Protein AF-K0RFZ5-F1 (afdb_monomer_lite)

Foldseek 3Di:
DPPPVVVVVVVVVVVVVVVLLVVLCVLQVCLLQVVDPPDPPPPQPQQPDHRDDDDPDDLLSVLSSLCSVCVLRVLPHDDDPDQLLVVLCVSCVVRCLQQAQDPVCNPSSVVSVVNNLSSLLSSLLSCLLVCCVVVPLVQQVDDRVSLLSSLLNSLLSVVSNPDPDVQVSSLVSLLSSQQNNFWTVLSSLVSSCVVGVGVSSVVSNVVSVVNDATWGAAPQPRDIDRPVQWDADPQSSRHTHNDVVSCVNCCVVCVVPGNGD

Sequence (261 aa):
MPSRKKAQGRRNRARKEATRTAELRSLWEPMALCRRINHVAVPCEHTLTSPPEIPQEGPVVSFMNHIAGEGIFDKASLFPNESLVVTCIRMLAPFPVVWKKDYERAQSQDDERALAIDLLLRFLRNVLVCDSAIEGENWFHQSTLNEVMICCMIYLLELFGRYSALAMVRRKACKMGNKLLGGNRRDIVKFVAKRLPCTCLKGLHRAARRKVEKEGLCLGCYKRFPRSELFVCTGCMCVHYCSRECQRSDWSRHKKHCGDP

pLDDT: mean 91.5, std 9.6, range [47.47, 98.56]

InterPro domains:
  IPR002893 Zinc finger, MYND-type [PF01753] (218-258)
  IPR002893 Zinc finger, MYND-type [PS01360] (218-258)
  IPR002893 Zinc finger, MYND-type [PS50865] (218-258)

Radius of gyration: 20.55 Å; chains: 1; bounding box: 52×37×69 Å

Structure (mmCIF, N/CA/C/O backbone):
data_AF-K0RFZ5-F1
#
_entry.id   AF-K0RFZ5-F1
#
loop_
_atom_site.group_PDB
_atom_site.id
_atom_site.type_symbol
_atom_site.label_atom_id
_atom_site.label_alt_id
_atom_site.label_comp_id
_atom_site.label_asym_id
_atom_site.label_entity_id
_atom_site.label_seq_id
_atom_site.pdbx_PDB_ins_code
_atom_site.Cartn_x
_atom_site.Cartn_y
_atom_site.Cartn_z
_atom_site.occupancy
_atom_site.B_iso_or_equiv
_atom_site.auth_seq_id
_atom_site.auth_comp_id
_atom_site.auth_asym_id
_atom_site.auth_atom_id
_atom_site.pdbx_PDB_model_num
ATOM 1 N N . MET A 1 1 ? 19.190 3.229 -46.910 1.00 68.00 1 MET A N 1
ATOM 2 C CA . MET A 1 1 ? 19.877 3.628 -45.657 1.00 68.00 1 MET A CA 1
ATOM 3 C C . MET A 1 1 ? 18.988 4.565 -44.843 1.00 68.00 1 MET A C 1
ATOM 5 O O . MET A 1 1 ? 18.365 5.436 -45.445 1.00 68.00 1 MET A O 1
ATOM 9 N N . PRO A 1 2 ? 18.865 4.412 -43.510 1.00 74.25 2 PRO A N 1
ATOM 10 C CA . PRO A 1 2 ? 18.106 5.355 -42.692 1.00 74.25 2 PRO A CA 1
ATOM 11 C C . PRO A 1 2 ? 18.701 6.764 -42.814 1.00 74.25 2 PRO A C 1
ATOM 13 O O . PRO A 1 2 ? 19.899 6.947 -42.626 1.00 74.25 2 PRO A O 1
ATOM 16 N N . SER A 1 3 ? 17.870 7.767 -43.112 1.00 91.56 3 SER A N 1
ATOM 17 C CA . SER A 1 3 ? 18.301 9.171 -43.125 1.00 91.56 3 SER A CA 1
ATOM 18 C C . SER A 1 3 ? 18.950 9.551 -41.787 1.00 91.56 3 SER A C 1
ATOM 20 O O . SER A 1 3 ? 18.402 9.238 -40.725 1.00 91.56 3 SER A O 1
ATOM 22 N N . ARG A 1 4 ? 20.071 10.287 -41.826 1.00 93.31 4 ARG A N 1
ATOM 23 C CA . ARG A 1 4 ? 20.785 10.833 -40.651 1.00 93.31 4 ARG A CA 1
ATOM 24 C C . ARG A 1 4 ? 19.840 11.514 -39.648 1.00 93.31 4 ARG A C 1
ATOM 26 O O . ARG A 1 4 ? 20.020 11.380 -38.439 1.00 93.31 4 ARG A O 1
ATOM 33 N N . LYS A 1 5 ? 18.770 12.158 -40.138 1.00 94.06 5 LYS A N 1
ATOM 34 C CA . LYS A 1 5 ? 17.719 12.778 -39.309 1.00 94.06 5 LYS A CA 1
ATOM 35 C C . LYS A 1 5 ? 16.944 11.754 -38.464 1.00 94.06 5 LYS A C 1
ATOM 37 O O . LYS A 1 5 ? 16.714 11.991 -37.280 1.00 94.06 5 LYS A O 1
ATOM 42 N N . LYS A 1 6 ? 16.588 10.590 -39.029 1.00 95.25 6 LYS A N 1
ATOM 43 C CA . LYS A 1 6 ? 15.881 9.514 -38.303 1.00 95.25 6 LYS A CA 1
ATOM 44 C C . LYS A 1 6 ? 16.755 8.922 -37.191 1.00 95.25 6 LYS A C 1
ATOM 46 O O . LYS A 1 6 ? 16.252 8.670 -36.098 1.00 95.25 6 LYS A O 1
ATOM 51 N N . ALA A 1 7 ? 18.054 8.744 -37.442 1.00 95.50 7 ALA A N 1
ATOM 52 C CA . ALA A 1 7 ? 18.998 8.249 -36.437 1.00 95.50 7 ALA A CA 1
ATOM 53 C C . ALA A 1 7 ? 19.165 9.235 -35.266 1.00 95.50 7 ALA A C 1
ATOM 55 O O . ALA A 1 7 ? 19.075 8.830 -34.106 1.00 95.50 7 ALA A O 1
ATOM 56 N N . GLN A 1 8 ? 19.312 10.534 -35.557 1.00 96.38 8 GLN A N 1
ATOM 57 C CA . GLN A 1 8 ? 19.394 11.568 -34.521 1.00 96.38 8 GLN A CA 1
ATOM 58 C C . GLN A 1 8 ? 18.112 11.640 -33.677 1.00 96.38 8 GLN A C 1
ATOM 60 O O . GLN A 1 8 ? 18.181 11.735 -32.454 1.00 96.38 8 GLN A O 1
ATOM 65 N N . GLY A 1 9 ? 16.938 11.523 -34.309 1.00 96.94 9 GLY A N 1
ATOM 66 C CA . GLY A 1 9 ? 15.655 11.495 -33.602 1.00 96.94 9 GLY A CA 1
ATOM 67 C C . GLY A 1 9 ? 15.538 10.335 -32.606 1.00 96.94 9 GLY A C 1
ATOM 68 O O . GLY A 1 9 ? 15.075 10.539 -31.483 1.00 96.94 9 GLY A O 1
ATOM 69 N N . ARG A 1 10 ? 16.013 9.134 -32.974 1.00 95.38 10 ARG A N 1
ATOM 70 C CA . ARG A 1 10 ? 16.051 7.972 -32.066 1.00 95.38 10 ARG A CA 1
ATOM 71 C C . ARG A 1 10 ? 16.991 8.203 -30.881 1.00 95.38 10 ARG A C 1
ATOM 73 O O . ARG A 1 10 ? 16.587 7.945 -29.753 1.00 95.38 10 ARG A O 1
ATOM 80 N N . ARG A 1 11 ? 18.190 8.753 -31.118 1.00 96.75 11 ARG A N 1
ATOM 81 C CA . ARG A 1 11 ? 19.148 9.103 -30.049 1.00 96.75 11 ARG A CA 1
ATOM 82 C C . ARG A 1 11 ? 18.564 10.116 -29.066 1.00 96.75 11 ARG A C 1
ATOM 84 O O . ARG A 1 11 ? 18.646 9.915 -27.861 1.00 96.75 11 ARG A O 1
ATOM 91 N N . ASN A 1 12 ? 17.920 11.167 -29.573 1.00 97.62 12 ASN A N 1
ATOM 92 C CA . ASN A 1 12 ? 17.293 12.180 -28.725 1.00 97.62 12 ASN A CA 1
ATOM 93 C C . ASN A 1 12 ? 16.139 11.596 -27.893 1.00 97.62 12 ASN A C 1
ATOM 95 O O . ASN A 1 12 ? 16.006 11.937 -26.721 1.00 97.62 12 ASN A O 1
ATOM 99 N N . ARG A 1 13 ? 15.319 10.706 -28.475 1.00 96.62 13 ARG A N 1
ATOM 100 C CA . ARG A 1 13 ? 14.238 10.023 -27.747 1.00 96.62 13 ARG A CA 1
ATOM 101 C C . ARG A 1 13 ? 14.788 9.113 -26.646 1.00 96.62 13 ARG A C 1
ATOM 103 O O . ARG A 1 13 ? 14.311 9.201 -25.524 1.00 96.62 13 ARG A O 1
ATOM 110 N N . ALA A 1 14 ? 15.810 8.313 -26.951 1.00 95.56 14 ALA A N 1
ATOM 111 C CA . ALA A 1 14 ? 16.463 7.446 -25.972 1.00 95.56 14 ALA A CA 1
ATOM 112 C C . ALA A 1 14 ? 17.085 8.250 -24.819 1.00 95.56 14 ALA A C 1
ATOM 114 O O . ALA A 1 14 ? 16.890 7.906 -23.661 1.00 95.56 14 ALA A O 1
ATOM 115 N N . ARG A 1 15 ? 17.755 9.374 -25.119 1.00 97.19 15 ARG A N 1
ATOM 116 C CA . ARG A 1 15 ? 18.312 10.264 -24.088 1.00 97.19 15 ARG A CA 1
ATOM 117 C C . ARG A 1 15 ? 17.228 10.833 -23.169 1.00 97.19 15 ARG A C 1
ATOM 119 O O . ARG A 1 15 ? 17.415 10.829 -21.962 1.00 97.19 15 ARG A O 1
ATOM 126 N N . LYS A 1 16 ? 16.103 11.298 -23.727 1.00 96.88 16 LYS A N 1
ATOM 127 C CA . LYS A 1 16 ? 14.972 11.804 -22.928 1.00 96.88 16 LYS A CA 1
ATOM 128 C C . LYS A 1 16 ? 14.375 10.720 -22.031 1.00 96.88 16 LYS A C 1
ATOM 130 O O . LYS A 1 16 ? 14.090 10.991 -20.872 1.00 96.88 16 LYS A O 1
ATOM 135 N N . GLU A 1 17 ? 14.222 9.505 -22.553 1.00 95.50 17 GLU A N 1
ATOM 136 C CA . GLU A 1 17 ? 13.707 8.372 -21.781 1.00 95.50 17 GLU A CA 1
ATOM 137 C C . GLU A 1 17 ? 14.653 7.972 -20.642 1.00 95.50 17 GLU A C 1
ATOM 139 O O . GLU A 1 17 ? 14.202 7.734 -19.524 1.00 95.50 17 GLU A O 1
ATOM 144 N N . ALA A 1 18 ? 15.964 7.973 -20.895 1.00 94.44 18 ALA A N 1
ATOM 145 C CA . ALA A 1 18 ? 16.974 7.706 -19.876 1.00 94.44 18 ALA A CA 1
ATOM 146 C C . ALA A 1 18 ? 16.961 8.770 -18.765 1.00 94.44 18 ALA A C 1
ATOM 148 O O . ALA A 1 18 ? 16.980 8.419 -17.588 1.00 94.44 18 ALA A O 1
ATOM 149 N N . THR A 1 19 ? 16.859 10.058 -19.120 1.00 96.75 19 THR A N 1
ATOM 150 C CA . THR A 1 19 ? 16.717 11.146 -18.137 1.00 96.75 19 THR A CA 1
ATOM 151 C C . THR A 1 19 ? 15.456 10.970 -17.293 1.00 96.75 19 THR A C 1
ATOM 153 O O . THR A 1 19 ? 15.554 10.961 -16.071 1.00 96.75 19 THR A O 1
ATOM 156 N N . ARG A 1 20 ? 14.300 10.722 -17.923 1.00 96.00 20 ARG A N 1
ATOM 157 C CA . ARG A 1 20 ? 13.038 10.465 -17.210 1.00 96.00 20 ARG A CA 1
ATOM 158 C C . ARG A 1 20 ? 13.148 9.267 -16.264 1.00 96.00 20 ARG A C 1
ATOM 160 O O . ARG A 1 20 ? 12.688 9.320 -15.131 1.00 96.00 20 ARG A O 1
ATOM 167 N N . THR A 1 21 ? 13.771 8.184 -16.720 1.00 95.38 21 THR A N 1
ATOM 168 C CA . THR A 1 21 ? 13.975 6.969 -15.918 1.00 95.38 21 THR A CA 1
ATOM 169 C C . THR A 1 21 ? 14.854 7.248 -14.698 1.00 95.38 21 THR A C 1
ATOM 171 O O . THR A 1 21 ? 14.531 6.794 -13.602 1.00 95.38 21 THR A O 1
ATOM 174 N N . ALA A 1 22 ? 15.930 8.023 -14.863 1.00 96.12 22 ALA A N 1
ATOM 175 C CA . ALA A 1 22 ? 16.807 8.422 -13.766 1.00 96.12 22 ALA A CA 1
ATOM 176 C C . ALA A 1 22 ? 16.090 9.328 -12.748 1.00 96.12 22 ALA A C 1
ATOM 178 O O . ALA A 1 22 ? 16.221 9.116 -11.543 1.00 96.12 22 ALA A O 1
ATOM 179 N N . GLU A 1 23 ? 15.291 10.289 -13.223 1.00 96.44 23 GLU A N 1
ATOM 180 C CA . GLU A 1 23 ? 14.463 11.157 -12.375 1.00 96.44 23 GLU A CA 1
ATOM 181 C C . GLU A 1 23 ? 13.473 10.334 -11.540 1.00 96.44 23 GLU A C 1
ATOM 183 O O . GLU A 1 23 ? 13.465 10.453 -10.316 1.00 96.44 23 GLU A O 1
ATOM 188 N N . LEU A 1 24 ? 12.713 9.426 -12.163 1.00 96.62 24 LEU A N 1
ATOM 189 C CA . LEU A 1 24 ? 11.765 8.555 -11.457 1.00 96.62 24 LEU A CA 1
ATOM 190 C C . LEU A 1 24 ? 12.460 7.654 -10.431 1.00 96.62 24 LEU A C 1
ATOM 192 O O . LEU A 1 24 ? 11.974 7.500 -9.310 1.00 96.62 24 LEU A O 1
ATOM 196 N N . ARG A 1 25 ? 13.621 7.097 -10.788 1.00 96.69 25 ARG A N 1
ATOM 197 C CA . ARG A 1 25 ? 14.412 6.249 -9.891 1.00 96.69 25 ARG A CA 1
ATOM 198 C C . ARG A 1 25 ? 14.898 7.008 -8.658 1.00 96.69 25 ARG A C 1
ATOM 200 O O . ARG A 1 25 ? 14.861 6.471 -7.549 1.00 96.69 25 ARG A O 1
ATOM 207 N N . SER A 1 26 ? 15.267 8.280 -8.825 1.00 95.69 26 SER A N 1
ATOM 208 C CA . SER A 1 26 ? 15.717 9.142 -7.725 1.00 95.69 26 SER A CA 1
ATOM 209 C C . SER A 1 26 ? 14.659 9.371 -6.633 1.00 95.69 26 SER A C 1
ATOM 211 O O . SER A 1 26 ? 15.021 9.639 -5.486 1.00 95.69 26 SER A O 1
ATOM 213 N N . LEU A 1 27 ? 13.367 9.203 -6.950 1.00 95.50 27 LEU A N 1
ATOM 214 C CA . LEU A 1 27 ? 12.265 9.398 -6.000 1.00 95.50 27 LEU A CA 1
ATOM 215 C C . LEU A 1 27 ? 12.155 8.275 -4.961 1.00 95.50 27 LEU A C 1
ATOM 217 O O . LEU A 1 27 ? 11.660 8.505 -3.857 1.00 95.50 27 LEU A O 1
ATOM 221 N N . TRP A 1 28 ? 12.614 7.062 -5.283 1.00 96.25 28 TRP A N 1
ATOM 222 C CA . TRP A 1 28 ? 12.403 5.891 -4.427 1.00 96.25 28 TRP A CA 1
ATOM 223 C C . TRP A 1 28 ? 13.683 5.159 -4.042 1.00 96.25 28 TRP A C 1
ATOM 225 O O . TRP A 1 28 ? 13.780 4.691 -2.908 1.00 96.25 28 TRP A O 1
ATOM 235 N N . GLU A 1 29 ? 14.681 5.075 -4.922 1.00 95.69 29 GLU A N 1
ATOM 236 C CA . GLU A 1 29 ? 15.876 4.259 -4.678 1.00 95.69 29 GLU A CA 1
ATOM 237 C C . GLU A 1 29 ? 16.683 4.719 -3.451 1.00 95.69 29 GLU A C 1
ATOM 239 O O . GLU A 1 29 ? 16.985 3.873 -2.601 1.00 95.69 29 GLU A O 1
ATOM 244 N N . PRO A 1 30 ? 16.979 6.023 -3.253 1.00 94.12 30 PRO A N 1
ATOM 245 C CA . PRO A 1 30 ? 17.701 6.467 -2.061 1.00 94.12 30 PRO A CA 1
ATOM 246 C C . PRO A 1 30 ? 16.959 6.114 -0.769 1.00 94.12 30 PRO A C 1
ATOM 248 O O . PRO A 1 30 ? 17.583 5.767 0.236 1.00 94.12 30 PRO A O 1
ATOM 251 N N . MET A 1 31 ? 15.624 6.175 -0.808 1.00 91.88 31 MET A N 1
ATOM 252 C CA . MET A 1 31 ? 14.773 5.838 0.325 1.00 91.88 31 MET A CA 1
ATOM 253 C C . MET A 1 31 ? 14.671 4.326 0.528 1.00 91.88 31 MET A C 1
ATOM 255 O O . MET A 1 31 ? 14.658 3.890 1.668 1.00 91.88 31 MET A O 1
ATOM 259 N N . ALA A 1 32 ? 14.670 3.500 -0.518 1.00 92.50 32 ALA A N 1
ATOM 260 C CA . ALA A 1 32 ? 14.703 2.042 -0.384 1.00 92.50 32 ALA A CA 1
ATOM 261 C C . ALA A 1 32 ? 16.062 1.538 0.143 1.00 92.50 32 ALA A C 1
ATOM 263 O O . ALA A 1 32 ? 16.114 0.614 0.955 1.00 92.50 32 ALA A O 1
ATOM 264 N N . LEU A 1 33 ? 17.162 2.183 -0.257 1.00 91.75 33 LEU A N 1
ATOM 265 C CA . LEU A 1 33 ? 18.526 1.800 0.124 1.00 91.75 33 LEU A CA 1
ATOM 266 C C . LEU A 1 33 ? 19.052 2.485 1.393 1.00 91.75 33 LEU A C 1
ATOM 268 O O . LEU A 1 33 ? 20.160 2.178 1.821 1.00 91.75 33 LEU A O 1
ATOM 272 N N . CYS A 1 34 ? 18.286 3.396 2.005 1.00 85.88 34 CYS A N 1
ATOM 273 C CA . CYS A 1 34 ? 18.727 4.181 3.168 1.00 85.88 34 CYS A CA 1
ATOM 274 C C . CYS A 1 34 ? 19.990 5.032 2.880 1.00 85.88 34 CYS A C 1
ATOM 276 O O . CYS A 1 34 ? 20.810 5.260 3.760 1.00 85.88 34 CYS A O 1
ATOM 278 N N . ARG A 1 35 ? 20.162 5.519 1.641 1.00 73.69 35 ARG A N 1
ATOM 279 C CA . ARG A 1 35 ? 21.363 6.256 1.184 1.00 73.69 35 ARG A CA 1
ATOM 280 C C . ARG A 1 35 ? 21.266 7.782 1.334 1.00 73.69 35 ARG A C 1
ATOM 282 O O . ARG A 1 35 ? 21.885 8.512 0.563 1.00 73.69 35 ARG A O 1
ATOM 289 N N . ARG A 1 36 ? 20.479 8.319 2.273 1.00 64.19 36 ARG A N 1
ATOM 290 C CA . ARG A 1 36 ? 20.435 9.785 2.448 1.00 64.19 36 ARG A CA 1
ATOM 291 C C . ARG A 1 36 ? 21.686 10.273 3.175 1.00 64.19 36 ARG A C 1
ATOM 293 O O . ARG A 1 36 ? 21.840 10.050 4.364 1.00 64.19 36 ARG A O 1
ATOM 300 N N . ILE A 1 37 ? 22.527 10.987 2.431 1.00 55.91 37 ILE A N 1
ATOM 301 C CA . ILE A 1 37 ? 23.811 11.548 2.876 1.00 55.91 37 ILE A CA 1
ATOM 302 C C . ILE A 1 37 ? 23.618 12.758 3.816 1.00 55.91 37 ILE A C 1
ATOM 304 O O . ILE A 1 37 ? 24.474 13.030 4.648 1.00 55.91 37 ILE A O 1
ATOM 308 N N . ASN A 1 38 ? 22.473 13.450 3.737 1.00 62.53 38 ASN A N 1
ATOM 309 C CA . ASN A 1 38 ? 22.290 14.766 4.375 1.00 62.53 38 ASN A CA 1
ATOM 310 C C . ASN A 1 38 ? 21.321 14.787 5.566 1.00 62.53 38 ASN A C 1
ATOM 312 O O . ASN A 1 38 ? 21.103 15.839 6.158 1.00 62.53 38 ASN A O 1
ATOM 316 N N . HIS A 1 39 ? 20.718 13.655 5.925 1.00 55.19 39 HIS A N 1
ATOM 317 C CA . HIS A 1 39 ? 19.870 13.563 7.111 1.00 55.19 39 HIS A CA 1
ATOM 318 C C . HIS A 1 39 ? 20.408 12.468 8.016 1.00 55.19 39 HIS A C 1
ATOM 320 O O . HIS A 1 39 ? 20.886 11.453 7.520 1.00 55.19 39 HIS A O 1
ATOM 326 N N . VAL A 1 40 ? 20.293 12.678 9.329 1.00 52.12 40 VAL A N 1
ATOM 327 C CA . VAL A 1 40 ? 20.675 11.774 10.429 1.00 52.12 40 VAL A CA 1
ATOM 328 C C . VAL A 1 40 ? 19.796 10.509 10.433 1.00 52.12 40 VAL A C 1
ATOM 330 O O . VAL A 1 40 ? 19.231 10.101 11.441 1.00 52.12 40 VAL A O 1
ATOM 333 N N . ALA A 1 41 ? 19.613 9.875 9.279 1.00 50.62 41 ALA A N 1
ATOM 334 C CA . ALA A 1 41 ? 19.130 8.517 9.194 1.00 50.62 41 ALA A CA 1
ATOM 335 C C . ALA A 1 41 ? 20.323 7.641 9.561 1.00 50.62 41 ALA A C 1
ATOM 337 O O . ALA A 1 41 ? 21.050 7.174 8.689 1.00 50.62 41 ALA A O 1
ATOM 338 N N . VAL A 1 42 ? 20.549 7.472 10.868 1.00 55.47 42 VAL A N 1
ATOM 339 C CA . VAL A 1 42 ? 21.458 6.443 11.376 1.00 55.47 42 VAL A CA 1
ATOM 340 C C . VAL A 1 42 ? 21.035 5.146 10.687 1.00 55.47 42 VAL A C 1
ATOM 342 O O . VAL A 1 42 ? 19.880 4.732 10.870 1.00 55.47 42 VAL A O 1
ATOM 345 N N . PRO A 1 43 ? 21.895 4.541 9.843 1.00 62.22 43 PRO A N 1
ATOM 346 C CA . PRO A 1 43 ? 21.586 3.277 9.210 1.00 62.22 43 PRO A CA 1
ATOM 347 C C . PRO A 1 43 ? 21.168 2.328 10.317 1.00 62.22 43 PRO A C 1
ATOM 349 O O . PRO A 1 43 ? 21.922 2.053 11.245 1.00 62.22 43 PRO A O 1
ATOM 352 N N . CYS A 1 44 ? 19.914 1.893 10.290 1.00 68.56 44 CYS A N 1
ATOM 353 C CA . CYS A 1 44 ? 19.468 0.919 11.264 1.00 68.56 44 CYS A CA 1
ATOM 354 C C . CYS A 1 44 ? 20.240 -0.374 10.965 1.00 68.56 44 CYS A C 1
ATOM 356 O O . CYS A 1 44 ? 19.871 -1.104 10.041 1.00 68.56 44 CYS A O 1
ATOM 358 N N . GLU A 1 45 ? 21.269 -0.656 11.767 1.00 65.25 45 GLU A N 1
ATOM 359 C CA . GLU A 1 45 ? 22.093 -1.879 11.731 1.00 65.25 45 GLU A CA 1
ATOM 360 C C . GLU A 1 45 ? 21.262 -3.155 11.945 1.00 65.25 45 GLU A C 1
ATOM 362 O O . GLU A 1 45 ? 21.716 -4.275 11.758 1.00 65.25 45 GLU A O 1
ATOM 367 N N . HIS A 1 46 ? 19.992 -2.999 12.312 1.00 68.19 46 HIS A N 1
ATOM 368 C CA . HIS A 1 46 ? 19.101 -4.087 12.682 1.00 68.19 46 HIS A CA 1
ATOM 369 C C . HIS A 1 46 ? 18.376 -4.755 11.510 1.00 68.19 46 HIS A C 1
ATOM 371 O O . HIS A 1 46 ? 17.516 -5.605 11.747 1.00 68.19 46 HIS A O 1
ATOM 377 N N . THR A 1 47 ? 18.643 -4.363 10.260 1.00 61.47 47 THR A N 1
ATOM 378 C CA . THR A 1 47 ? 18.306 -5.241 9.132 1.00 61.47 47 THR A CA 1
ATOM 379 C C . THR A 1 47 ? 19.400 -6.285 9.028 1.00 61.47 47 THR A C 1
ATOM 381 O O . THR A 1 47 ? 20.480 -5.996 8.535 1.00 61.47 47 THR A O 1
ATOM 384 N N . LEU A 1 48 ? 19.091 -7.498 9.489 1.00 62.84 48 LEU A N 1
ATOM 385 C CA . LEU A 1 48 ? 19.983 -8.664 9.435 1.00 62.84 48 LEU A CA 1
ATOM 386 C C . LEU A 1 48 ? 20.351 -9.087 7.999 1.00 62.84 48 LEU A C 1
ATOM 388 O O . LEU A 1 48 ? 21.125 -10.018 7.813 1.00 62.84 48 LEU A O 1
ATOM 392 N N . THR A 1 49 ? 19.779 -8.435 6.986 1.00 76.06 49 THR A N 1
ATOM 393 C CA . THR A 1 49 ? 20.008 -8.699 5.570 1.00 76.06 49 THR A CA 1
ATOM 394 C C . THR A 1 49 ? 20.637 -7.488 4.890 1.00 76.06 49 THR A C 1
ATOM 396 O O . THR A 1 49 ? 20.189 -6.347 5.065 1.00 76.06 49 THR A O 1
ATOM 399 N N . SER A 1 50 ? 21.657 -7.749 4.069 1.00 84.31 50 SER A N 1
ATOM 400 C CA . SER A 1 50 ? 22.231 -6.763 3.154 1.00 84.31 50 SER A CA 1
ATOM 401 C C . SER A 1 50 ? 21.128 -6.103 2.311 1.00 84.31 50 SER A C 1
ATOM 403 O O . SER A 1 50 ? 20.073 -6.707 2.069 1.00 84.31 50 SER A O 1
ATOM 405 N N . PRO A 1 51 ? 21.297 -4.834 1.898 1.00 87.81 51 PRO A N 1
ATOM 406 C CA . PRO A 1 51 ? 20.438 -4.245 0.880 1.00 87.81 51 PRO A CA 1
ATOM 407 C C . PRO A 1 51 ? 20.406 -5.134 -0.369 1.00 87.81 51 PRO A C 1
ATOM 409 O O . PRO A 1 51 ? 21.459 -5.655 -0.740 1.00 87.81 51 PRO A O 1
ATOM 412 N N . PRO A 1 52 ? 19.235 -5.331 -1.001 1.00 91.44 52 PRO A N 1
ATOM 413 C CA . PRO A 1 52 ? 19.167 -6.085 -2.239 1.00 91.44 52 PRO A CA 1
ATOM 414 C C . PRO A 1 52 ? 19.972 -5.354 -3.311 1.00 91.44 52 PRO A C 1
ATOM 416 O O . PRO A 1 52 ? 19.997 -4.118 -3.357 1.00 91.44 52 PRO A O 1
ATOM 419 N N . GLU A 1 53 ? 20.608 -6.117 -4.189 1.00 94.44 53 GLU A N 1
ATOM 420 C CA . GLU A 1 53 ? 21.170 -5.557 -5.407 1.00 94.44 53 GLU A CA 1
ATOM 421 C C . GLU A 1 53 ? 20.013 -5.164 -6.329 1.00 94.44 53 GLU A C 1
ATOM 423 O O . GLU A 1 53 ? 19.194 -5.996 -6.719 1.00 94.44 53 GLU A O 1
ATOM 428 N N . ILE A 1 54 ? 19.900 -3.869 -6.622 1.00 95.44 54 ILE A N 1
ATOM 429 C CA . ILE A 1 54 ? 18.853 -3.361 -7.503 1.00 95.44 54 ILE A CA 1
ATOM 430 C C . ILE A 1 54 ? 19.433 -3.317 -8.913 1.00 95.44 54 ILE A C 1
ATOM 432 O O . ILE A 1 54 ? 20.374 -2.550 -9.141 1.00 95.44 54 ILE A O 1
ATOM 436 N N . PRO A 1 55 ? 18.876 -4.067 -9.878 1.00 95.75 55 PRO A N 1
ATOM 437 C CA . PRO A 1 55 ? 19.381 -4.027 -11.239 1.00 95.75 55 PRO A CA 1
ATOM 438 C C . PRO A 1 55 ? 19.212 -2.619 -11.828 1.00 95.75 55 PRO A C 1
ATOM 440 O O . PRO A 1 55 ? 18.389 -1.815 -11.371 1.00 95.75 55 PRO A O 1
ATOM 443 N N . GLN A 1 56 ? 20.013 -2.290 -12.842 1.00 95.06 56 GLN A N 1
ATOM 444 C CA . GLN A 1 56 ? 19.902 -0.998 -13.533 1.00 95.06 56 GLN A CA 1
ATOM 445 C C . GLN A 1 56 ? 18.555 -0.875 -14.253 1.00 95.06 56 GLN A C 1
ATOM 447 O O . GLN A 1 56 ? 17.874 0.144 -14.150 1.00 95.06 56 GLN A O 1
ATOM 452 N N . GLU A 1 57 ? 18.140 -1.961 -14.900 1.00 95.38 57 GLU A N 1
ATOM 453 C CA . GLU A 1 57 ? 16.886 -2.097 -15.629 1.00 95.38 57 GLU A CA 1
ATOM 454 C C . GLU A 1 57 ? 16.241 -3.441 -15.278 1.00 95.38 57 GLU A C 1
ATOM 456 O O . GLU A 1 57 ? 16.918 -4.370 -14.845 1.00 95.38 57 GLU A O 1
ATOM 461 N N . GLY A 1 58 ? 14.930 -3.555 -15.459 1.00 95.19 58 GLY A N 1
ATOM 462 C CA . GLY A 1 58 ? 14.208 -4.801 -15.224 1.00 95.19 58 GLY A CA 1
ATOM 463 C C . GLY A 1 58 ? 12.745 -4.564 -14.861 1.00 95.19 58 GLY A C 1
ATOM 464 O O . GLY A 1 58 ? 12.362 -3.423 -14.583 1.00 95.19 58 GLY A O 1
ATOM 465 N N . PRO A 1 59 ? 11.918 -5.622 -14.841 1.00 95.81 59 PRO A N 1
ATOM 466 C CA . PRO A 1 59 ? 10.491 -5.522 -14.546 1.00 95.81 59 PRO A CA 1
ATOM 467 C C . PRO A 1 59 ? 10.200 -4.825 -13.215 1.00 95.81 59 PRO A C 1
ATOM 469 O O . PRO A 1 59 ? 9.356 -3.929 -13.174 1.00 95.81 59 PRO A O 1
ATOM 472 N N . VAL A 1 60 ? 10.932 -5.167 -12.148 1.00 97.00 60 VAL A N 1
ATOM 473 C CA . VAL A 1 60 ? 10.785 -4.506 -10.842 1.00 97.00 60 VAL A CA 1
ATOM 474 C C . VAL A 1 60 ? 11.158 -3.026 -10.899 1.00 97.00 60 VAL A C 1
ATOM 476 O O . VAL A 1 60 ? 10.433 -2.199 -10.355 1.00 97.00 60 VAL A O 1
ATOM 479 N N . VAL A 1 61 ? 12.244 -2.657 -11.582 1.00 97.06 61 VAL A N 1
ATOM 480 C CA . VAL A 1 61 ? 12.653 -1.247 -11.721 1.00 97.06 61 VAL A CA 1
ATOM 481 C C . VAL A 1 61 ? 11.601 -0.460 -12.497 1.00 97.06 61 VAL A C 1
ATOM 483 O O . VAL A 1 61 ? 11.218 0.632 -12.081 1.00 97.06 61 VAL A O 1
ATOM 486 N N . SER A 1 62 ? 11.088 -1.019 -13.597 1.00 97.19 62 SER A N 1
ATOM 487 C CA . SER A 1 62 ? 10.010 -0.402 -14.372 1.00 97.19 62 SER A CA 1
ATOM 488 C C . SER A 1 62 ? 8.729 -0.255 -13.548 1.00 97.19 62 SER A C 1
ATOM 490 O O . SER A 1 62 ? 8.085 0.790 -13.624 1.00 97.19 62 SER A O 1
ATOM 492 N N . PHE A 1 63 ? 8.392 -1.249 -12.722 1.00 97.69 63 PHE A N 1
ATOM 493 C CA . PHE A 1 63 ? 7.263 -1.186 -11.796 1.00 97.69 63 PHE A CA 1
ATOM 494 C C . PHE A 1 63 ? 7.440 -0.078 -10.749 1.00 97.69 63 PHE A C 1
ATOM 496 O O . PHE A 1 63 ? 6.547 0.750 -10.574 1.00 97.69 63 PHE A O 1
ATOM 503 N N . MET A 1 64 ? 8.605 0.002 -10.102 1.00 98.12 64 MET A N 1
ATOM 504 C CA . MET A 1 64 ? 8.902 1.053 -9.123 1.00 98.12 64 MET A CA 1
ATOM 505 C C . MET A 1 64 ? 8.885 2.447 -9.770 1.00 98.12 64 MET A C 1
ATOM 507 O O . MET A 1 64 ? 8.286 3.370 -9.226 1.00 98.12 64 MET A O 1
ATOM 511 N N . ASN A 1 65 ? 9.454 2.605 -10.968 1.00 97.62 65 ASN A N 1
ATOM 512 C CA . ASN A 1 65 ? 9.408 3.870 -11.708 1.00 97.62 65 ASN A CA 1
ATOM 513 C C . ASN A 1 65 ? 7.987 4.247 -12.139 1.00 97.62 65 ASN A C 1
ATOM 515 O O . ASN A 1 65 ? 7.646 5.427 -12.125 1.00 97.62 65 ASN A O 1
ATOM 519 N N . HIS A 1 66 ? 7.145 3.273 -12.486 1.00 97.12 66 HIS A N 1
ATOM 520 C CA . HIS A 1 66 ? 5.735 3.532 -12.762 1.00 97.12 66 HIS A CA 1
ATOM 521 C C . HIS A 1 66 ? 5.012 4.051 -11.517 1.00 97.12 66 HIS A C 1
ATOM 523 O O . HIS A 1 66 ? 4.381 5.098 -11.589 1.00 97.12 66 HIS A O 1
ATOM 529 N N . ILE A 1 67 ? 5.181 3.398 -10.361 1.00 96.62 67 ILE A N 1
ATOM 530 C CA . ILE A 1 67 ? 4.629 3.875 -9.080 1.00 96.62 67 ILE A CA 1
ATOM 531 C C . ILE A 1 67 ? 5.120 5.294 -8.753 1.00 96.62 67 ILE A C 1
ATOM 533 O O . ILE A 1 67 ? 4.346 6.127 -8.280 1.00 96.62 67 ILE A O 1
ATOM 537 N N . ALA A 1 68 ? 6.395 5.581 -9.024 1.00 96.50 68 ALA A N 1
ATOM 538 C CA . ALA A 1 68 ? 6.971 6.909 -8.851 1.00 96.50 68 ALA A CA 1
ATOM 539 C C . ALA A 1 68 ? 6.314 7.946 -9.774 1.00 96.50 68 ALA A C 1
ATOM 541 O O . ALA A 1 68 ? 5.990 9.039 -9.323 1.00 96.50 68 ALA A O 1
ATOM 542 N N . GLY A 1 69 ? 6.066 7.588 -11.037 1.00 95.88 69 GLY A N 1
ATOM 543 C CA . GLY A 1 69 ? 5.416 8.456 -12.023 1.00 95.88 69 GLY A CA 1
ATOM 544 C C . GLY A 1 69 ? 3.954 8.767 -11.702 1.00 95.88 69 GLY A C 1
ATOM 545 O O . GLY A 1 69 ? 3.456 9.809 -12.113 1.00 95.88 69 GLY A O 1
ATOM 546 N N . GLU A 1 70 ? 3.292 7.909 -10.925 1.00 95.25 70 GLU A N 1
ATOM 547 C CA . GLU A 1 70 ? 1.954 8.163 -10.375 1.00 95.25 70 GLU A CA 1
ATOM 548 C C . GLU A 1 70 ? 1.984 9.066 -9.120 1.00 95.25 70 GLU A C 1
ATOM 550 O O . GLU A 1 70 ? 0.935 9.388 -8.570 1.00 95.25 70 GLU A O 1
ATOM 555 N N . GLY A 1 71 ? 3.168 9.487 -8.649 1.00 95.19 71 GLY A N 1
ATOM 556 C CA . GLY A 1 71 ? 3.332 10.391 -7.503 1.00 95.19 71 GLY A CA 1
ATOM 557 C C . GLY A 1 71 ? 3.141 9.717 -6.140 1.00 95.19 71 GLY A C 1
ATOM 558 O O . GLY A 1 71 ? 2.711 10.346 -5.168 1.00 95.19 71 GLY A O 1
ATOM 559 N N . ILE A 1 72 ? 3.324 8.395 -6.049 1.00 95.12 72 ILE A N 1
ATOM 560 C CA . ILE A 1 72 ? 3.069 7.650 -4.800 1.00 95.12 72 ILE A CA 1
ATOM 561 C C . ILE A 1 72 ? 4.190 7.892 -3.782 1.00 95.12 72 ILE A C 1
ATOM 563 O O . ILE A 1 72 ? 3.936 7.958 -2.579 1.00 95.12 72 ILE A O 1
ATOM 567 N N . PHE A 1 73 ? 5.435 8.042 -4.238 1.00 94.50 73 PHE A N 1
ATOM 568 C CA . PHE A 1 73 ? 6.596 8.153 -3.349 1.00 94.50 73 PHE A CA 1
ATOM 569 C C . PHE A 1 73 ? 6.873 9.575 -2.844 1.00 94.50 73 PHE A C 1
ATOM 571 O O . PHE A 1 73 ? 7.389 9.731 -1.740 1.00 94.50 73 PHE A O 1
ATOM 578 N N . ASP A 1 74 ? 6.501 10.603 -3.602 1.00 90.94 74 ASP A N 1
ATOM 579 C CA . ASP A 1 74 ? 6.689 12.026 -3.268 1.00 90.94 74 ASP A CA 1
ATOM 580 C C . ASP A 1 74 ? 5.447 12.671 -2.630 1.00 90.94 74 ASP A C 1
ATOM 582 O O . ASP A 1 74 ? 5.429 13.859 -2.319 1.00 90.94 74 ASP A O 1
ATOM 586 N N . LYS A 1 75 ? 4.414 11.862 -2.393 1.00 89.19 75 LYS A N 1
ATOM 587 C CA . LYS A 1 75 ? 3.116 12.268 -1.864 1.00 89.19 75 LYS A CA 1
ATOM 588 C C . LYS A 1 75 ? 2.301 13.199 -2.783 1.00 89.19 75 LYS A C 1
ATOM 590 O O . LYS A 1 75 ? 1.356 13.814 -2.296 1.00 89.19 75 LYS A O 1
ATOM 595 N N . ALA A 1 76 ? 2.588 13.238 -4.088 1.00 88.31 76 ALA A N 1
ATOM 596 C CA . ALA A 1 76 ? 1.852 14.045 -5.069 1.00 88.31 76 ALA A CA 1
ATOM 597 C C . ALA A 1 76 ? 0.593 13.363 -5.652 1.00 88.31 76 ALA A C 1
ATOM 599 O O . ALA A 1 76 ? -0.175 14.002 -6.372 1.00 88.31 76 ALA A O 1
ATOM 600 N N . SER A 1 77 ? 0.363 12.079 -5.352 1.00 86.06 77 SER A N 1
ATOM 601 C CA . SER A 1 77 ? -0.773 11.312 -5.888 1.00 86.06 77 SER A CA 1
ATOM 602 C C . SER A 1 77 ? -2.132 11.928 -5.553 1.00 86.06 77 SER A C 1
ATOM 604 O O . SER A 1 77 ? -2.463 12.154 -4.386 1.00 86.06 77 SER A O 1
ATOM 606 N N . LEU A 1 78 ? -2.975 12.067 -6.577 1.00 83.00 78 LEU A N 1
ATOM 607 C CA . LEU A 1 78 ? -4.406 12.311 -6.427 1.00 83.00 78 LEU A CA 1
ATOM 608 C C . LEU A 1 78 ? -5.157 11.013 -6.693 1.00 83.00 78 LEU A C 1
ATOM 610 O O . LEU A 1 78 ? -5.095 10.450 -7.786 1.00 83.00 78 LEU A O 1
ATOM 614 N N . PHE A 1 79 ? -5.884 10.534 -5.691 1.00 78.75 79 PHE A N 1
ATOM 615 C CA . PHE A 1 79 ? -6.659 9.313 -5.837 1.00 78.75 79 PHE A CA 1
ATOM 616 C C . PHE A 1 79 ? -8.065 9.668 -6.313 1.00 78.75 79 PHE A C 1
ATOM 618 O O . PHE A 1 79 ? -8.764 10.409 -5.615 1.00 78.75 79 PHE A O 1
ATOM 625 N N . PRO A 1 80 ? -8.504 9.159 -7.478 1.00 73.06 80 PRO A N 1
ATOM 626 C CA . PRO A 1 80 ? -9.898 9.288 -7.876 1.00 73.06 80 PRO A CA 1
ATOM 627 C C . PRO A 1 80 ? -10.797 8.605 -6.832 1.00 73.06 80 PRO A C 1
ATOM 629 O O . PRO A 1 80 ? -10.319 7.802 -6.029 1.00 73.06 80 PRO A O 1
ATOM 632 N N . ASN A 1 81 ? -12.106 8.881 -6.863 1.00 80.69 81 ASN A N 1
ATOM 633 C CA . ASN A 1 81 ? -13.138 8.255 -6.011 1.00 80.69 81 ASN A CA 1
ATOM 634 C C . ASN A 1 81 ? -13.343 6.745 -6.307 1.00 80.69 81 ASN A C 1
ATOM 636 O O . ASN A 1 81 ? -14.465 6.244 -6.369 1.00 80.69 81 ASN A O 1
ATOM 640 N N . GLU A 1 82 ? -12.257 6.016 -6.533 1.00 86.31 82 GLU A N 1
ATOM 641 C CA . GLU A 1 82 ? -12.180 4.604 -6.854 1.00 86.31 82 GLU A CA 1
ATOM 642 C C . GLU A 1 82 ? -11.686 3.808 -5.638 1.00 86.31 82 GLU A C 1
ATOM 644 O O . GLU A 1 82 ? -11.014 4.322 -4.742 1.00 86.31 82 GLU A O 1
ATOM 649 N N . SER A 1 83 ? -12.021 2.518 -5.594 1.00 89.50 83 SER A N 1
ATOM 650 C CA . SER A 1 83 ? -11.495 1.620 -4.570 1.00 89.50 83 SER A CA 1
ATOM 651 C C . SER A 1 83 ? -9.973 1.515 -4.671 1.00 89.50 83 SER A C 1
ATOM 653 O O . SER A 1 83 ? -9.430 1.158 -5.715 1.00 89.50 83 SER A O 1
ATOM 655 N N . LEU A 1 84 ? -9.300 1.713 -3.538 1.00 92.75 84 LEU A N 1
ATOM 656 C CA . LEU A 1 84 ? -7.852 1.577 -3.364 1.00 92.75 84 LEU A CA 1
ATOM 657 C C . LEU A 1 84 ? -7.278 0.299 -4.008 1.00 92.75 84 LEU A C 1
ATOM 659 O O . LEU A 1 84 ? -6.221 0.315 -4.634 1.00 92.75 84 LEU A O 1
ATOM 663 N N . VAL A 1 85 ? -7.992 -0.823 -3.873 1.00 93.62 85 VAL A N 1
ATOM 664 C CA . VAL A 1 85 ? -7.568 -2.119 -4.421 1.00 93.62 85 VAL A CA 1
ATOM 665 C C . VAL A 1 85 ? -7.658 -2.147 -5.938 1.00 93.62 85 VAL A C 1
ATOM 667 O O . VAL A 1 85 ? -6.788 -2.729 -6.581 1.00 93.62 85 VAL A O 1
ATOM 670 N N . VAL A 1 86 ? -8.678 -1.513 -6.515 1.00 93.50 86 VAL A N 1
ATOM 671 C CA . VAL A 1 86 ? -8.818 -1.418 -7.972 1.00 93.50 86 VAL A CA 1
ATOM 672 C C . VAL A 1 86 ? -7.690 -0.557 -8.537 1.00 93.50 86 VAL A C 1
ATOM 674 O O . VAL A 1 86 ? -7.029 -0.991 -9.479 1.00 93.50 86 VAL A O 1
ATOM 677 N N . THR A 1 87 ? -7.374 0.568 -7.888 1.00 95.19 87 THR A N 1
ATOM 678 C CA . THR A 1 87 ? -6.210 1.399 -8.229 1.00 95.19 87 THR A CA 1
ATOM 679 C C . THR A 1 87 ? -4.912 0.591 -8.177 1.00 95.19 87 THR A C 1
ATOM 681 O O . THR A 1 87 ? -4.156 0.584 -9.144 1.00 95.19 87 THR A O 1
ATOM 684 N N . CYS A 1 88 ? -4.669 -0.164 -7.099 1.00 96.50 88 CYS A N 1
ATOM 685 C CA . CYS A 1 88 ? -3.464 -0.990 -6.985 1.00 96.50 88 CYS A CA 1
ATOM 686 C C . CYS A 1 88 ? -3.388 -2.080 -8.071 1.00 96.50 88 CYS A C 1
ATOM 688 O O . CYS A 1 88 ? -2.323 -2.302 -8.639 1.00 96.50 88 CYS A O 1
ATOM 690 N N . ILE A 1 89 ? -4.502 -2.753 -8.388 1.00 95.31 89 ILE A N 1
ATOM 691 C CA . ILE A 1 89 ? -4.545 -3.760 -9.463 1.00 95.31 89 ILE A CA 1
ATOM 692 C C . ILE A 1 89 ? -4.257 -3.112 -10.818 1.00 95.31 89 ILE A C 1
ATOM 694 O O . ILE A 1 89 ? -3.498 -3.675 -11.604 1.00 95.31 89 ILE A O 1
ATOM 698 N N . ARG A 1 90 ? -4.816 -1.925 -11.086 1.00 95.94 90 ARG A N 1
ATOM 699 C CA . ARG A 1 90 ? -4.539 -1.171 -12.315 1.00 95.94 90 ARG A CA 1
ATOM 700 C C . ARG A 1 90 ? -3.054 -0.834 -12.442 1.00 95.94 90 ARG A C 1
ATOM 702 O O . ARG A 1 90 ? -2.510 -1.004 -13.523 1.00 95.94 90 ARG A O 1
ATOM 709 N N . MET A 1 91 ? -2.404 -0.418 -11.356 1.00 96.06 91 MET A N 1
ATOM 710 C CA . MET A 1 91 ? -0.966 -0.104 -11.350 1.00 96.06 91 MET A CA 1
ATOM 711 C C . MET A 1 91 ? -0.079 -1.346 -11.522 1.00 96.06 91 MET A C 1
ATOM 713 O O . MET A 1 91 ? 1.018 -1.257 -12.063 1.00 96.06 91 MET A O 1
ATOM 717 N N . LEU A 1 92 ? -0.549 -2.518 -11.085 1.00 95.81 92 LEU A N 1
ATOM 718 C CA . LEU A 1 92 ? 0.156 -3.789 -11.276 1.00 95.81 92 LEU A CA 1
ATOM 719 C C . LEU A 1 92 ? -0.031 -4.363 -12.688 1.00 95.81 92 LEU A C 1
ATOM 721 O O . LEU A 1 92 ? 0.871 -5.021 -13.202 1.00 95.81 92 LEU A O 1
ATOM 725 N N . ALA A 1 93 ? -1.176 -4.120 -13.330 1.00 95.75 93 ALA A N 1
ATOM 726 C CA . ALA A 1 93 ? -1.553 -4.744 -14.600 1.00 95.75 93 ALA A CA 1
ATOM 727 C C . ALA A 1 93 ? -0.492 -4.648 -15.724 1.00 95.75 93 ALA A C 1
ATOM 729 O O . ALA A 1 93 ? -0.289 -5.665 -16.391 1.00 95.75 93 ALA A O 1
ATOM 730 N N . PRO A 1 94 ? 0.237 -3.526 -15.919 1.00 96.88 94 PRO A N 1
ATOM 731 C CA . PRO A 1 94 ? 1.276 -3.429 -16.949 1.00 96.88 94 PRO A CA 1
ATOM 732 C C . PRO A 1 94 ? 2.514 -4.304 -16.696 1.00 96.88 94 PRO A C 1
ATOM 734 O O . PRO A 1 94 ? 3.329 -4.472 -17.600 1.00 96.88 94 PRO A O 1
ATOM 737 N N . PHE A 1 95 ? 2.663 -4.871 -15.493 1.00 95.69 95 PHE A N 1
ATOM 738 C CA . PHE A 1 95 ? 3.854 -5.607 -15.056 1.00 95.69 95 PHE A CA 1
ATOM 739 C C . PHE A 1 95 ? 3.527 -7.061 -14.688 1.00 95.69 95 PHE A C 1
ATOM 741 O O . PHE A 1 95 ? 3.758 -7.471 -13.549 1.00 95.69 95 PHE A O 1
ATOM 748 N N . PRO A 1 96 ? 3.006 -7.882 -15.622 1.00 93.62 96 PRO A N 1
ATOM 749 C CA . PRO A 1 96 ? 2.615 -9.260 -15.327 1.00 93.62 96 PRO A CA 1
ATOM 750 C C . PRO A 1 96 ? 3.771 -10.098 -14.776 1.00 93.62 96 PRO A C 1
ATOM 752 O O . PRO A 1 96 ? 3.528 -10.951 -13.942 1.00 93.62 96 PRO A O 1
ATOM 755 N N . VAL A 1 97 ? 5.025 -9.815 -15.142 1.00 92.50 97 VAL A N 1
ATOM 756 C CA . VAL A 1 97 ? 6.203 -10.524 -14.602 1.00 92.50 97 VAL A CA 1
ATOM 757 C C . VAL A 1 97 ? 6.337 -10.371 -13.079 1.00 92.50 97 VAL A C 1
ATOM 759 O O . VAL A 1 97 ? 6.867 -11.257 -12.421 1.00 92.50 97 VAL A O 1
ATOM 762 N N . VAL A 1 98 ? 5.821 -9.279 -12.507 1.00 91.25 98 VAL A N 1
ATOM 763 C CA . VAL A 1 98 ? 5.920 -8.985 -11.070 1.00 91.25 98 VAL A CA 1
ATOM 764 C C . VAL A 1 98 ? 4.806 -9.671 -10.265 1.00 91.25 98 VAL A C 1
ATOM 766 O O . VAL A 1 98 ? 4.971 -9.916 -9.072 1.00 91.25 98 VAL A O 1
ATOM 769 N N . TRP A 1 99 ? 3.660 -10.001 -10.875 1.00 88.94 99 TRP A N 1
ATOM 770 C CA . TRP A 1 99 ? 2.499 -10.521 -10.133 1.00 88.94 99 TRP A CA 1
ATOM 771 C C . TRP A 1 99 ? 1.866 -11.792 -10.705 1.00 88.94 99 TRP A C 1
ATOM 773 O O . TRP A 1 99 ? 1.281 -12.561 -9.950 1.00 88.94 99 TRP A O 1
ATOM 783 N N . LYS A 1 100 ? 1.951 -12.052 -12.005 1.00 88.69 100 LYS A N 1
ATOM 784 C CA . LYS A 1 100 ? 1.355 -13.229 -12.632 1.00 88.69 100 LYS A CA 1
ATOM 785 C C . LYS A 1 100 ? 2.305 -14.415 -12.501 1.00 88.69 100 LYS A C 1
ATOM 787 O O . LYS A 1 100 ? 3.484 -14.305 -12.808 1.00 88.69 100 LYS A O 1
ATOM 792 N N . LYS A 1 101 ? 1.767 -15.555 -12.066 1.00 82.75 101 LYS A N 1
ATOM 793 C CA . LYS A 1 101 ? 2.488 -16.827 -12.032 1.00 82.75 101 LYS A CA 1
ATOM 794 C C . LYS A 1 101 ? 2.322 -17.525 -13.381 1.00 82.75 101 LYS A C 1
ATOM 796 O O . LYS A 1 101 ? 1.256 -18.067 -13.662 1.00 82.75 101 LYS A O 1
ATOM 801 N N . ASP A 1 102 ? 3.355 -17.495 -14.209 1.00 79.94 102 ASP A N 1
ATOM 802 C CA . ASP A 1 102 ? 3.462 -18.324 -15.404 1.00 79.94 102 ASP A CA 1
ATOM 803 C C . ASP A 1 102 ? 4.256 -19.588 -15.038 1.00 79.94 102 ASP A C 1
ATOM 805 O O . ASP A 1 102 ? 5.412 -19.522 -14.617 1.00 79.94 102 ASP A O 1
ATOM 809 N N . TYR A 1 103 ? 3.626 -20.757 -15.182 1.00 75.62 103 TYR A N 1
ATOM 810 C CA . TYR A 1 103 ? 4.192 -22.038 -14.738 1.00 75.62 103 TYR A CA 1
ATOM 811 C C . TYR A 1 103 ? 5.540 -22.372 -15.395 1.00 75.62 103 TYR A C 1
ATOM 813 O O . TYR A 1 103 ? 6.383 -23.000 -14.764 1.00 75.62 103 TYR A O 1
ATOM 821 N N . GLU A 1 104 ? 5.778 -21.896 -16.618 1.00 75.44 104 GLU A N 1
ATOM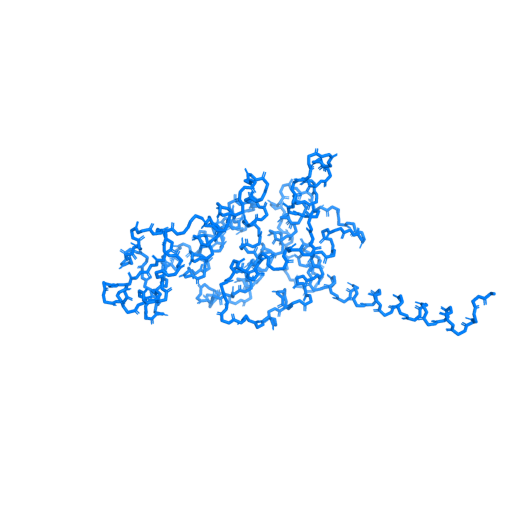 822 C CA . GLU A 1 104 ? 7.021 -22.132 -17.361 1.00 75.44 104 GLU A CA 1
ATOM 823 C C . GLU A 1 104 ? 8.200 -21.258 -16.892 1.00 75.44 104 GLU A C 1
ATOM 825 O O . GLU A 1 104 ? 9.350 -21.584 -17.173 1.00 75.44 104 GLU A O 1
ATOM 830 N N . ARG A 1 105 ? 7.952 -20.153 -16.168 1.00 75.88 105 ARG A N 1
ATOM 831 C CA . ARG A 1 105 ? 8.989 -19.202 -15.699 1.00 75.88 105 ARG A CA 1
ATOM 832 C C . ARG A 1 105 ? 8.895 -18.903 -14.201 1.00 75.88 105 ARG A C 1
ATOM 834 O O . ARG A 1 105 ? 9.278 -17.823 -13.749 1.00 75.88 105 ARG A O 1
ATOM 841 N N . ALA A 1 106 ? 8.379 -19.858 -13.432 1.00 73.06 106 ALA A N 1
ATOM 842 C CA . ALA A 1 106 ? 8.006 -19.647 -12.038 1.00 73.06 106 ALA A CA 1
ATOM 843 C C . ALA A 1 106 ? 9.165 -19.138 -11.156 1.00 73.06 106 ALA A C 1
ATOM 845 O O . ALA A 1 106 ? 8.940 -18.262 -10.327 1.00 73.06 106 ALA A O 1
ATOM 846 N N . GLN A 1 107 ? 10.397 -19.623 -11.366 1.00 79.44 107 GLN A N 1
ATOM 847 C CA . GLN A 1 107 ? 11.544 -19.246 -10.530 1.00 79.44 107 GLN A CA 1
ATOM 848 C C . GLN A 1 107 ? 11.891 -17.754 -10.655 1.00 79.44 107 GLN A C 1
ATOM 850 O O . GLN A 1 107 ? 11.861 -17.035 -9.664 1.00 79.44 107 GLN A O 1
ATOM 855 N N . SER A 1 108 ? 12.128 -17.260 -11.876 1.00 80.06 108 SER A N 1
ATOM 856 C CA . SER A 1 108 ? 12.501 -15.853 -12.089 1.00 80.06 108 SER A CA 1
ATOM 857 C C . SER A 1 108 ? 11.394 -14.876 -11.681 1.00 80.06 108 SER A C 1
ATOM 859 O O . SER A 1 108 ? 11.670 -13.757 -11.270 1.00 80.06 108 SER A O 1
ATOM 861 N N . GLN A 1 109 ? 10.124 -15.280 -11.793 1.00 79.50 109 GLN A N 1
ATOM 862 C CA . GLN A 1 109 ? 8.991 -14.433 -11.400 1.00 79.50 109 GLN A CA 1
ATOM 863 C C . GLN A 1 109 ? 8.843 -14.318 -9.885 1.00 79.50 109 GLN A C 1
ATOM 865 O O . GLN A 1 109 ? 8.481 -13.257 -9.375 1.00 79.50 109 GLN A O 1
ATOM 870 N N . ASP A 1 110 ? 9.110 -15.403 -9.161 1.00 85.44 110 ASP A N 1
ATOM 871 C CA . ASP A 1 110 ? 9.087 -15.382 -7.705 1.00 85.44 110 ASP A CA 1
ATOM 872 C C . ASP A 1 110 ? 10.205 -14.476 -7.158 1.00 85.44 110 ASP A C 1
ATOM 874 O O . ASP A 1 110 ? 9.951 -13.737 -6.202 1.00 85.44 110 ASP A O 1
ATOM 878 N N . ASP A 1 111 ? 11.362 -14.431 -7.828 1.00 92.25 111 ASP A N 1
ATOM 879 C CA . ASP A 1 111 ? 12.473 -13.529 -7.502 1.00 92.25 111 ASP A CA 1
ATOM 880 C C . ASP A 1 111 ? 12.118 -12.051 -7.759 1.00 92.25 111 ASP A C 1
ATOM 882 O O . ASP A 1 111 ? 12.285 -11.212 -6.872 1.00 92.25 111 ASP A O 1
ATOM 886 N N . GLU A 1 112 ? 11.540 -11.719 -8.921 1.00 94.94 112 GLU A N 1
ATOM 887 C CA . GLU A 1 112 ? 11.089 -10.351 -9.238 1.00 94.94 112 GLU A CA 1
ATOM 888 C C . GLU A 1 112 ? 9.997 -9.882 -8.259 1.00 94.94 112 GLU A C 1
ATOM 890 O O . GLU A 1 112 ? 10.050 -8.780 -7.706 1.00 94.94 112 GLU A O 1
ATOM 895 N N . ARG A 1 113 ? 9.009 -10.735 -7.969 1.00 95.62 113 ARG A N 1
ATOM 896 C CA . ARG A 1 113 ? 7.947 -10.417 -7.005 1.00 95.62 113 ARG A CA 1
ATOM 897 C C . ARG A 1 113 ? 8.503 -10.202 -5.598 1.00 95.62 113 ARG A C 1
ATOM 899 O O . ARG A 1 113 ? 8.077 -9.272 -4.909 1.00 95.62 113 ARG A O 1
ATOM 906 N N . ALA A 1 114 ? 9.427 -11.057 -5.162 1.00 96.06 114 ALA A N 1
ATOM 907 C CA . ALA A 1 114 ? 10.080 -10.929 -3.865 1.00 96.06 114 ALA A CA 1
ATOM 908 C C . ALA A 1 114 ? 10.899 -9.635 -3.779 1.00 96.06 114 ALA A C 1
ATOM 910 O O . ALA A 1 114 ? 10.781 -8.915 -2.786 1.00 96.06 114 ALA A O 1
ATOM 911 N N . LEU A 1 115 ? 11.644 -9.293 -4.835 1.00 96.31 115 LEU A N 1
ATOM 912 C CA . LEU A 1 115 ? 12.410 -8.053 -4.915 1.00 96.31 115 LEU A CA 1
ATOM 913 C C . LEU A 1 115 ? 11.497 -6.818 -4.857 1.00 96.31 115 LEU A C 1
ATOM 915 O O . LEU A 1 115 ? 11.766 -5.904 -4.080 1.00 96.31 115 LEU A O 1
ATOM 919 N N . ALA A 1 116 ? 10.379 -6.799 -5.593 1.00 97.50 116 ALA A N 1
ATOM 920 C CA . ALA A 1 116 ? 9.396 -5.713 -5.502 1.00 97.50 116 ALA A CA 1
ATOM 921 C C . ALA A 1 116 ? 8.852 -5.545 -4.073 1.00 97.50 116 ALA A C 1
ATOM 923 O O . ALA A 1 116 ? 8.786 -4.426 -3.559 1.00 97.50 116 ALA A O 1
ATOM 924 N N . ILE A 1 117 ? 8.480 -6.648 -3.412 1.00 97.56 117 ILE A N 1
ATOM 925 C CA . ILE A 1 117 ? 8.000 -6.622 -2.024 1.00 97.56 117 ILE A CA 1
ATOM 926 C C . ILE A 1 117 ? 9.085 -6.079 -1.082 1.00 97.56 117 ILE A C 1
ATOM 928 O O . ILE A 1 117 ? 8.777 -5.221 -0.252 1.00 97.56 117 ILE A O 1
ATOM 932 N N . ASP A 1 118 ? 10.335 -6.538 -1.208 1.00 96.38 118 ASP A N 1
ATOM 933 C CA . ASP A 1 118 ? 11.447 -6.088 -0.362 1.00 96.38 118 ASP A CA 1
ATOM 934 C C . ASP A 1 118 ? 11.719 -4.586 -0.537 1.00 96.38 118 ASP A C 1
ATOM 936 O O . ASP A 1 118 ? 11.805 -3.852 0.451 1.00 96.38 118 ASP A O 1
ATOM 940 N N . LEU A 1 119 ? 11.750 -4.090 -1.778 1.00 96.69 119 LEU A N 1
ATOM 941 C CA . LEU A 1 119 ? 11.957 -2.668 -2.064 1.00 96.69 119 LEU A CA 1
ATOM 942 C C . LEU A 1 119 ? 10.841 -1.786 -1.491 1.00 96.69 119 LEU A C 1
ATOM 944 O O . LEU A 1 119 ? 11.133 -0.780 -0.840 1.00 96.69 119 LEU A O 1
ATOM 948 N N . LEU A 1 120 ? 9.571 -2.172 -1.661 1.00 97.62 120 LEU A N 1
ATOM 949 C CA . LEU A 1 120 ? 8.435 -1.434 -1.096 1.00 97.62 120 LEU A CA 1
ATOM 950 C C . LEU A 1 120 ? 8.442 -1.459 0.443 1.00 97.62 120 LEU A C 1
ATOM 952 O O . LEU A 1 120 ? 8.159 -0.441 1.082 1.00 97.62 120 LEU A O 1
ATOM 956 N N . LEU A 1 121 ? 8.794 -2.593 1.061 1.00 96.81 121 LEU A N 1
ATOM 957 C CA . LEU A 1 121 ? 8.918 -2.709 2.518 1.00 96.81 121 LEU A CA 1
ATOM 958 C C . LEU A 1 121 ? 10.047 -1.838 3.070 1.00 96.81 121 LEU A C 1
ATOM 960 O O . LEU A 1 121 ? 9.856 -1.175 4.092 1.00 96.81 121 LEU A O 1
ATOM 964 N N . ARG A 1 122 ? 11.211 -1.820 2.413 1.00 95.12 122 ARG A N 1
ATOM 965 C CA . ARG A 1 122 ? 12.349 -0.981 2.813 1.00 95.12 122 ARG A CA 1
ATOM 966 C C . ARG A 1 122 ? 12.048 0.501 2.642 1.00 95.12 122 ARG A C 1
ATOM 968 O O . ARG A 1 122 ? 12.339 1.271 3.558 1.00 95.12 122 ARG A O 1
ATOM 975 N N . PHE A 1 123 ? 11.406 0.880 1.535 1.00 95.50 123 PHE A N 1
ATOM 976 C CA . PHE A 1 123 ? 10.915 2.240 1.325 1.00 95.50 123 PHE A CA 1
ATOM 977 C C . PHE A 1 123 ? 9.998 2.665 2.480 1.00 95.50 123 PHE A C 1
ATOM 979 O O . PHE A 1 123 ? 10.289 3.645 3.164 1.00 95.50 123 PHE A O 1
ATOM 986 N N . LEU A 1 124 ? 8.950 1.882 2.774 1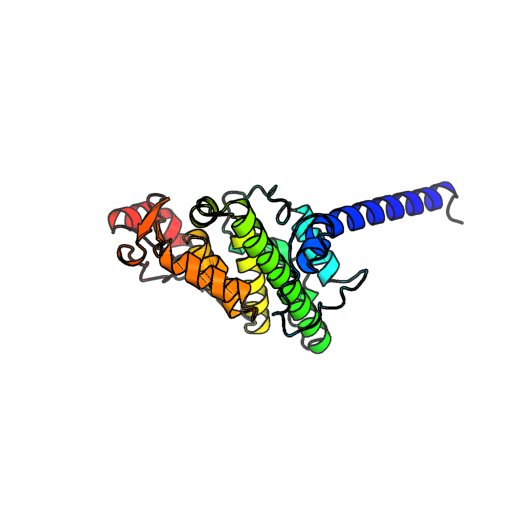.00 96.25 124 LEU A N 1
ATOM 987 C CA . LEU A 1 124 ? 8.034 2.177 3.881 1.00 96.25 124 LEU A CA 1
ATOM 988 C C . LEU A 1 124 ? 8.748 2.234 5.227 1.00 96.25 124 LEU A C 1
ATOM 990 O O . LEU A 1 124 ? 8.477 3.122 6.025 1.00 96.25 124 LEU A O 1
ATOM 994 N N . ARG A 1 125 ? 9.665 1.305 5.504 1.00 94.94 125 ARG A N 1
ATOM 995 C CA . ARG A 1 125 ? 10.431 1.305 6.754 1.00 94.94 125 ARG A CA 1
ATOM 996 C C . ARG A 1 125 ? 11.194 2.608 6.938 1.00 94.94 125 ARG A C 1
ATOM 998 O O . ARG A 1 125 ? 11.142 3.174 8.026 1.00 94.94 125 ARG A O 1
ATOM 1005 N N . ASN A 1 126 ? 11.877 3.075 5.899 1.00 93.56 126 ASN A N 1
ATOM 1006 C CA . ASN A 1 126 ? 12.673 4.291 5.979 1.00 93.56 126 ASN A CA 1
ATOM 1007 C C . ASN A 1 126 ? 11.795 5.547 6.049 1.00 93.56 126 ASN A C 1
ATOM 1009 O O . ASN A 1 126 ? 12.079 6.401 6.883 1.00 93.56 126 ASN A O 1
ATOM 1013 N N . VAL A 1 127 ? 10.688 5.611 5.300 1.00 93.50 127 VAL A N 1
ATOM 1014 C CA . VAL A 1 127 ? 9.698 6.700 5.420 1.00 93.50 127 VAL A CA 1
ATOM 1015 C C . VAL A 1 127 ? 9.100 6.751 6.824 1.00 93.50 127 VAL A C 1
ATOM 1017 O O . VAL A 1 127 ? 9.142 7.791 7.463 1.00 93.50 127 VAL A O 1
ATOM 1020 N N . LEU A 1 128 ? 8.605 5.628 7.356 1.00 94.69 128 LEU A N 1
ATOM 1021 C CA . LEU A 1 128 ? 7.965 5.592 8.675 1.00 94.69 128 LEU A CA 1
ATOM 1022 C C . LEU A 1 128 ? 8.929 6.010 9.791 1.00 94.69 128 LEU A C 1
ATOM 1024 O O . LEU A 1 128 ? 8.543 6.765 10.678 1.00 94.69 128 LEU A O 1
ATOM 1028 N N . VAL A 1 129 ? 10.172 5.521 9.760 1.00 93.31 129 VAL A N 1
ATOM 1029 C CA . VAL A 1 129 ? 11.180 5.875 10.769 1.00 93.31 129 VAL A CA 1
ATOM 1030 C C . VAL A 1 129 ? 11.592 7.343 10.634 1.00 93.31 129 VAL A C 1
ATOM 1032 O O . VAL A 1 129 ? 11.619 8.047 11.640 1.00 93.31 129 VAL A O 1
ATOM 1035 N N . CYS A 1 130 ? 11.861 7.815 9.414 1.00 91.88 130 CYS A N 1
ATOM 1036 C CA . CYS A 1 130 ? 12.287 9.190 9.158 1.00 91.88 130 CYS A CA 1
ATOM 1037 C C . CYS A 1 130 ? 11.190 10.203 9.508 1.00 91.88 130 CYS A C 1
ATOM 1039 O O . CYS A 1 130 ? 11.442 11.104 10.305 1.00 91.88 130 CYS A O 1
ATOM 1041 N N . ASP A 1 131 ? 9.971 10.014 8.995 1.00 92.88 131 ASP A N 1
ATOM 1042 C CA . ASP A 1 131 ? 8.839 10.908 9.254 1.00 92.88 131 ASP A CA 1
ATOM 1043 C C . ASP A 1 131 ? 8.517 10.941 10.757 1.00 92.88 131 ASP A C 1
ATOM 1045 O O . ASP A 1 131 ? 8.301 12.015 11.305 1.00 92.88 131 ASP A O 1
ATOM 1049 N N . SER A 1 132 ? 8.584 9.801 11.464 1.00 94.00 132 SER A N 1
ATOM 1050 C CA . SER A 1 132 ? 8.355 9.781 12.920 1.00 94.00 132 SER A CA 1
ATOM 1051 C C . SER A 1 132 ? 9.396 10.573 13.716 1.00 94.00 132 SER A C 1
ATOM 1053 O O . SER A 1 132 ? 9.065 11.156 14.746 1.00 94.00 132 SER A O 1
ATOM 1055 N N . ALA A 1 133 ? 10.646 10.616 13.245 1.00 92.38 133 ALA A N 1
ATOM 1056 C CA . ALA A 1 133 ? 11.708 11.389 13.880 1.00 92.38 133 ALA A CA 1
ATOM 1057 C C . ALA A 1 133 ? 11.571 12.895 13.603 1.00 92.38 133 ALA A C 1
ATOM 1059 O O . ALA A 1 133 ? 11.894 13.702 14.469 1.00 92.38 133 ALA A O 1
ATOM 1060 N N . ILE A 1 134 ? 11.088 13.266 12.413 1.00 91.69 134 ILE A N 1
ATOM 1061 C CA . ILE A 1 134 ? 10.902 14.664 11.998 1.00 91.69 134 ILE A CA 1
ATOM 1062 C C . ILE A 1 134 ? 9.637 15.264 12.622 1.00 91.69 134 ILE A C 1
ATOM 1064 O O . ILE A 1 134 ? 9.672 16.363 13.166 1.00 91.69 134 ILE A O 1
ATOM 1068 N N . GLU A 1 135 ? 8.512 14.559 12.533 1.00 92.12 135 GLU A N 1
ATOM 1069 C CA . GLU A 1 135 ? 7.195 15.073 12.926 1.00 92.12 135 GLU A CA 1
ATOM 1070 C C . GLU A 1 135 ? 6.877 14.848 14.415 1.00 92.12 135 GLU A C 1
ATOM 1072 O O . GLU A 1 135 ? 5.939 15.446 14.950 1.00 92.12 135 GLU A O 1
ATOM 1077 N N . GLY A 1 136 ? 7.634 13.979 15.096 1.00 93.69 136 GLY A N 1
ATOM 1078 C CA . GLY A 1 136 ? 7.463 13.685 16.516 1.00 93.69 136 GLY A CA 1
ATOM 1079 C C . GLY A 1 136 ? 6.067 13.148 16.846 1.00 93.69 136 GLY A C 1
ATOM 1080 O O . GLY A 1 136 ? 5.585 12.193 16.240 1.00 93.69 136 GLY A O 1
ATOM 1081 N N . GLU A 1 137 ? 5.399 13.758 17.826 1.00 92.62 137 GLU A N 1
ATOM 1082 C CA . GLU A 1 137 ? 4.074 13.318 18.292 1.00 92.62 137 GLU A CA 1
ATOM 1083 C C . GLU A 1 137 ? 2.971 13.499 17.236 1.00 92.62 137 GLU A C 1
ATOM 1085 O O . GLU A 1 137 ? 2.060 12.673 17.144 1.00 92.62 137 GLU A O 1
ATOM 1090 N N . ASN A 1 138 ? 3.074 14.524 16.383 1.00 92.69 138 ASN A N 1
ATOM 1091 C CA . ASN A 1 138 ? 2.073 14.795 15.346 1.00 92.69 138 ASN A CA 1
ATOM 1092 C C . ASN A 1 138 ? 1.980 13.657 14.324 1.00 92.69 138 ASN A C 1
ATOM 1094 O O . ASN A 1 138 ? 0.910 13.409 13.763 1.00 92.69 138 ASN A O 1
ATOM 1098 N N . TRP A 1 139 ? 3.077 12.923 14.133 1.00 93.62 139 TRP A N 1
ATOM 1099 C CA . TRP A 1 139 ? 3.160 11.806 13.205 1.00 93.62 139 TRP A CA 1
ATOM 1100 C C . TRP A 1 139 ? 2.083 10.744 13.451 1.00 93.62 139 TRP A C 1
ATOM 1102 O O . TRP A 1 139 ? 1.473 10.233 12.509 1.00 93.62 139 TRP A O 1
ATOM 1112 N N . PHE A 1 140 ? 1.800 10.421 14.720 1.00 90.50 140 PHE A N 1
ATOM 1113 C CA . PHE A 1 140 ? 0.883 9.335 15.083 1.00 90.50 140 PHE A CA 1
ATOM 1114 C C . PHE A 1 140 ? -0.568 9.590 14.654 1.00 90.50 140 PHE A C 1
ATOM 1116 O O . PHE A 1 140 ? -1.326 8.630 14.479 1.00 90.50 140 PHE A O 1
ATOM 1123 N N . HIS A 1 141 ? -0.937 10.858 14.461 1.00 86.44 141 HIS A N 1
ATOM 1124 C CA . HIS A 1 141 ? -2.296 11.287 14.135 1.00 86.44 141 HIS A CA 1
ATOM 1125 C C . HIS A 1 141 ? -2.522 11.496 12.632 1.00 86.44 141 HIS A C 1
ATOM 1127 O O . HIS A 1 141 ? -3.665 11.605 12.191 1.00 86.44 141 HIS A O 1
ATOM 1133 N N . GLN A 1 142 ? -1.459 11.501 11.824 1.00 83.81 142 GLN A N 1
ATOM 1134 C CA . GLN A 1 142 ? -1.569 11.674 10.379 1.00 83.81 142 GLN A CA 1
ATOM 1135 C C . GLN A 1 142 ? -1.841 10.345 9.672 1.00 83.81 142 GLN A C 1
ATOM 1137 O O . GLN A 1 142 ? -1.184 9.335 9.924 1.00 83.81 142 GLN A O 1
ATOM 1142 N N . SER A 1 143 ? -2.777 10.347 8.725 1.00 73.56 143 SER A N 1
ATOM 1143 C CA . SER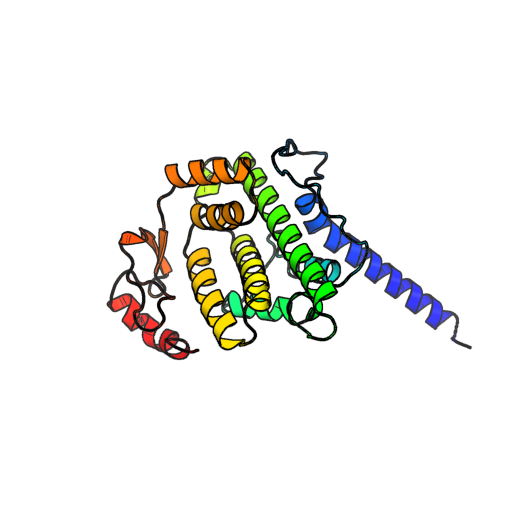 A 1 143 ? -2.975 9.242 7.788 1.00 73.56 143 SER A CA 1
ATOM 1144 C C . SER A 1 143 ? -2.455 9.653 6.418 1.00 73.56 143 SER A C 1
ATOM 1146 O O . SER A 1 143 ? -2.889 10.660 5.868 1.00 73.56 143 SER A O 1
ATOM 1148 N N . THR A 1 144 ? -1.534 8.874 5.858 1.00 86.25 144 THR A N 1
ATOM 1149 C CA . THR A 1 144 ? -0.993 9.101 4.517 1.00 86.25 144 THR A CA 1
ATOM 1150 C C . THR A 1 144 ? -1.509 8.013 3.582 1.00 86.25 144 THR A C 1
ATOM 1152 O O . THR A 1 144 ? -1.184 6.828 3.692 1.00 86.25 144 THR A O 1
ATOM 1155 N N . LEU A 1 145 ? -2.348 8.425 2.635 1.00 92.56 145 LEU A N 1
ATOM 1156 C CA . LEU A 1 145 ? -2.986 7.524 1.676 1.00 92.56 145 LEU A CA 1
ATOM 1157 C C . LEU A 1 145 ? -1.961 6.749 0.829 1.00 92.56 145 LEU A C 1
ATOM 1159 O O . LEU A 1 145 ? -2.172 5.579 0.517 1.00 92.56 145 LEU A O 1
ATOM 1163 N N . ASN A 1 146 ? -0.802 7.350 0.557 1.00 94.62 146 ASN A N 1
ATOM 1164 C CA . ASN A 1 146 ? 0.285 6.715 -0.192 1.00 94.62 146 ASN A CA 1
ATOM 1165 C C . ASN A 1 146 ? 0.887 5.505 0.527 1.00 94.62 146 ASN A C 1
ATOM 1167 O O . ASN A 1 146 ? 1.154 4.480 -0.092 1.00 94.62 146 ASN A O 1
ATOM 1171 N N . GLU A 1 147 ? 1.054 5.566 1.847 1.00 96.00 147 GLU A N 1
ATOM 1172 C CA . GLU A 1 147 ? 1.569 4.417 2.597 1.00 96.00 147 GLU A CA 1
ATOM 1173 C C . GLU A 1 147 ? 0.556 3.279 2.641 1.00 96.00 147 GLU A C 1
ATOM 1175 O O . GLU A 1 147 ? 0.922 2.106 2.544 1.00 96.00 147 GLU A O 1
ATOM 1180 N N . VAL A 1 148 ? -0.729 3.629 2.748 1.00 96.25 148 VAL A N 1
ATOM 1181 C CA . VAL A 1 148 ? -1.835 2.676 2.657 1.00 96.25 148 VAL A CA 1
ATOM 1182 C C . VAL A 1 148 ? -1.845 2.002 1.281 1.00 96.25 148 VAL A C 1
ATOM 1184 O O . VAL A 1 148 ? -1.971 0.777 1.217 1.00 96.25 148 VAL A O 1
ATOM 1187 N N . MET A 1 149 ? -1.637 2.760 0.199 1.00 96.38 149 MET A N 1
ATOM 1188 C CA . MET A 1 149 ? -1.486 2.231 -1.162 1.00 96.38 149 MET A CA 1
ATOM 1189 C C . MET A 1 149 ? -0.313 1.260 -1.275 1.00 96.38 149 MET A C 1
ATOM 1191 O O . MET A 1 149 ? -0.507 0.127 -1.712 1.00 96.38 149 MET A O 1
ATOM 1195 N N . ILE A 1 150 ? 0.880 1.655 -0.823 1.00 97.50 150 ILE A N 1
ATOM 1196 C CA . ILE A 1 150 ? 2.067 0.793 -0.888 1.00 97.50 150 ILE A CA 1
ATOM 1197 C C . ILE A 1 150 ? 1.842 -0.493 -0.078 1.00 97.50 150 ILE A C 1
ATOM 1199 O O . ILE A 1 150 ? 2.126 -1.590 -0.561 1.00 97.50 150 ILE A O 1
ATOM 1203 N N . CYS A 1 151 ? 1.258 -0.399 1.122 1.00 98.00 151 CYS A N 1
ATOM 1204 C CA . CYS A 1 151 ? 0.896 -1.580 1.910 1.00 98.00 151 CYS A CA 1
ATOM 1205 C C . CYS A 1 151 ? -0.089 -2.497 1.164 1.00 98.00 151 CYS A C 1
ATOM 1207 O O . CYS A 1 151 ? 0.016 -3.723 1.253 1.00 98.00 151 CYS A O 1
ATOM 1209 N N . CYS A 1 152 ? -1.039 -1.929 0.420 1.00 97.50 152 CYS A N 1
ATOM 1210 C CA . CYS A 1 152 ? -1.991 -2.706 -0.370 1.00 97.50 152 CYS A CA 1
ATOM 1211 C C . CYS A 1 152 ? -1.349 -3.363 -1.589 1.00 97.50 152 CYS A C 1
ATOM 1213 O O . CYS A 1 152 ? -1.664 -4.519 -1.862 1.00 97.50 152 CYS A O 1
ATOM 1215 N N . MET A 1 153 ? -0.411 -2.694 -2.263 1.00 98.00 153 MET A N 1
ATOM 1216 C CA . MET A 1 153 ? 0.392 -3.301 -3.329 1.00 98.00 153 MET A CA 1
ATOM 1217 C C . MET A 1 153 ? 1.215 -4.476 -2.805 1.00 98.00 153 MET A C 1
ATOM 1219 O O . MET A 1 153 ? 1.137 -5.561 -3.374 1.00 98.00 153 MET A O 1
ATOM 1223 N N . ILE A 1 154 ? 1.921 -4.306 -1.678 1.00 98.44 154 ILE A N 1
ATOM 1224 C CA . ILE A 1 154 ? 2.668 -5.396 -1.027 1.00 98.44 154 ILE A CA 1
ATOM 1225 C C . ILE A 1 154 ? 1.739 -6.585 -0.763 1.00 98.44 154 ILE A C 1
ATOM 1227 O O . ILE A 1 154 ? 2.059 -7.721 -1.106 1.00 98.44 154 ILE A O 1
ATOM 1231 N N . TYR A 1 155 ? 0.563 -6.333 -0.182 1.00 98.25 155 TYR A N 1
ATOM 1232 C CA . TYR A 1 155 ? -0.377 -7.404 0.129 1.00 98.25 155 TYR A CA 1
ATOM 1233 C C . TYR A 1 155 ? -0.949 -8.078 -1.126 1.00 98.25 155 TYR A C 1
ATOM 1235 O O . TYR A 1 155 ? -1.128 -9.292 -1.133 1.00 98.25 155 TYR A O 1
ATOM 1243 N N . LEU A 1 156 ? -1.212 -7.323 -2.195 1.00 97.50 156 LEU A N 1
ATOM 1244 C CA . LEU A 1 156 ? -1.644 -7.878 -3.478 1.00 97.50 156 LEU A CA 1
ATOM 1245 C C . LEU A 1 156 ? -0.578 -8.789 -4.083 1.00 97.50 156 LEU A C 1
ATOM 1247 O O . LEU A 1 156 ? -0.909 -9.904 -4.474 1.00 97.50 156 LEU A O 1
ATOM 1251 N N . LEU A 1 157 ? 0.687 -8.365 -4.096 1.00 97.44 157 LEU A N 1
ATOM 1252 C CA . LEU A 1 157 ? 1.801 -9.192 -4.563 1.00 97.44 157 LEU A CA 1
ATOM 1253 C C . LEU A 1 157 ? 1.899 -10.498 -3.755 1.00 97.44 157 LEU A C 1
ATOM 1255 O O . LEU A 1 157 ? 1.984 -11.581 -4.332 1.00 97.44 157 LEU A O 1
ATOM 1259 N N . GLU A 1 158 ? 1.777 -10.436 -2.426 1.00 97.31 158 GLU A N 1
ATOM 1260 C CA . GLU A 1 158 ? 1.731 -11.638 -1.577 1.00 97.31 158 GLU A CA 1
ATOM 1261 C C . GLU A 1 158 ? 0.551 -12.564 -1.910 1.00 97.31 158 GLU A C 1
ATOM 1263 O O . GLU A 1 158 ? 0.692 -13.788 -1.877 1.00 97.31 158 GLU A O 1
ATOM 1268 N N . LEU A 1 159 ? -0.625 -11.997 -2.194 1.00 96.62 159 LEU A N 1
ATOM 1269 C CA . LEU A 1 159 ? -1.819 -12.764 -2.540 1.00 96.62 159 LEU A CA 1
ATOM 1270 C C . LEU A 1 159 ? -1.693 -13.419 -3.915 1.00 96.62 159 LEU A C 1
ATOM 1272 O O . LEU A 1 159 ? -2.044 -14.589 -4.037 1.00 96.62 159 LEU A O 1
ATOM 1276 N N . PHE A 1 160 ? -1.165 -12.713 -4.913 1.00 94.81 160 PHE A N 1
ATOM 1277 C CA . PHE A 1 160 ? -0.937 -13.268 -6.246 1.00 94.81 160 PHE A CA 1
ATOM 1278 C C . PHE A 1 160 ? 0.080 -14.417 -6.240 1.00 94.81 160 PHE A C 1
ATOM 1280 O O . PHE A 1 160 ? -0.078 -15.379 -6.985 1.00 94.81 160 PHE A O 1
ATOM 1287 N N . GLY A 1 161 ? 1.063 -14.389 -5.334 1.00 93.44 161 GLY A N 1
ATOM 1288 C CA . GLY A 1 161 ? 1.969 -15.524 -5.129 1.00 93.44 161 GLY A CA 1
ATOM 1289 C C . GLY A 1 161 ? 1.306 -16.770 -4.521 1.00 93.44 161 GLY A C 1
ATOM 1290 O O . GLY A 1 161 ? 1.868 -17.861 -4.602 1.00 93.44 161 GLY A O 1
ATOM 1291 N N . ARG A 1 162 ? 0.120 -16.633 -3.907 1.00 94.69 162 ARG A N 1
ATOM 1292 C CA . ARG A 1 162 ? -0.575 -17.709 -3.170 1.00 94.69 162 ARG A CA 1
ATOM 1293 C C . ARG A 1 162 ? -1.869 -18.184 -3.820 1.00 94.69 162 ARG A C 1
ATOM 1295 O O . ARG A 1 162 ? -2.270 -19.320 -3.593 1.00 94.69 162 ARG A O 1
ATOM 1302 N N . TYR A 1 163 ? -2.544 -17.319 -4.568 1.00 94.94 163 TYR A N 1
ATOM 1303 C CA . TYR A 1 163 ? -3.874 -17.568 -5.109 1.00 94.94 163 TYR A CA 1
ATOM 1304 C C . TYR A 1 163 ? -3.903 -17.264 -6.605 1.00 94.94 163 TYR A C 1
ATOM 1306 O O . TYR A 1 163 ? -3.511 -16.182 -7.030 1.00 94.94 163 TYR A O 1
ATOM 1314 N N . SER A 1 164 ? -4.436 -18.198 -7.393 1.00 90.50 164 SER A N 1
ATOM 1315 C CA . SER A 1 164 ? -4.671 -18.014 -8.830 1.00 90.50 164 SER A CA 1
ATOM 1316 C C . SER A 1 164 ? -5.997 -17.302 -9.127 1.00 90.50 164 SER A C 1
ATOM 1318 O O . SER A 1 164 ? -6.108 -16.567 -10.105 1.00 90.50 164 SER A O 1
ATOM 1320 N N . ALA A 1 165 ? -7.012 -17.490 -8.276 1.00 93.50 165 ALA A N 1
ATOM 1321 C CA . ALA A 1 165 ? -8.338 -16.911 -8.467 1.00 93.50 165 ALA A CA 1
ATOM 1322 C C . ALA A 1 165 ? -8.363 -15.409 -8.127 1.00 93.50 165 ALA A C 1
ATOM 1324 O O . ALA A 1 165 ? -8.318 -15.022 -6.955 1.00 93.50 165 ALA A O 1
ATOM 1325 N N . LEU A 1 166 ? -8.509 -14.561 -9.152 1.00 91.38 166 LEU A N 1
ATOM 1326 C CA . LEU A 1 166 ? -8.523 -13.097 -9.015 1.00 91.38 166 LEU A CA 1
ATOM 1327 C C . LEU A 1 166 ? -9.621 -12.586 -8.066 1.00 91.38 166 LEU A C 1
ATOM 1329 O O . LEU A 1 166 ? -9.386 -11.631 -7.328 1.00 91.38 166 LEU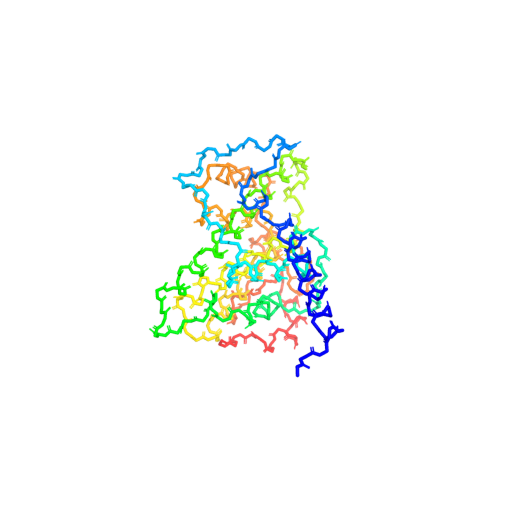 A O 1
ATOM 1333 N N . ALA A 1 167 ? -10.786 -13.235 -8.053 1.00 91.81 167 ALA A N 1
ATOM 1334 C CA . ALA A 1 167 ? -11.889 -12.959 -7.128 1.00 91.81 167 ALA A CA 1
ATOM 1335 C C . ALA A 1 167 ? -11.421 -13.014 -5.658 1.00 91.81 167 ALA A C 1
ATOM 1337 O O . ALA A 1 167 ? -11.454 -12.022 -4.926 1.00 91.81 167 ALA A O 1
ATOM 1338 N N . MET A 1 168 ? -10.783 -14.126 -5.271 1.00 92.69 168 MET A N 1
ATOM 1339 C CA . MET A 1 168 ? -10.255 -14.317 -3.919 1.00 92.69 168 MET A CA 1
ATOM 1340 C C . MET A 1 168 ? -9.162 -13.300 -3.557 1.00 92.69 168 MET A C 1
ATOM 1342 O O . MET A 1 168 ? -9.130 -12.812 -2.420 1.00 92.69 168 MET A O 1
ATOM 1346 N N . VAL A 1 169 ? -8.280 -12.971 -4.511 1.00 94.44 169 VAL A N 1
ATOM 1347 C CA . VAL A 1 169 ? -7.254 -11.930 -4.339 1.00 94.44 169 VAL A CA 1
ATOM 1348 C C . VAL A 1 169 ? -7.918 -10.580 -4.069 1.00 94.44 169 VAL A C 1
ATOM 1350 O O . VAL A 1 169 ? -7.605 -9.943 -3.062 1.00 94.44 169 VAL A O 1
ATOM 1353 N N . ARG A 1 170 ? -8.887 -10.174 -4.901 1.00 92.94 170 ARG A N 1
ATOM 1354 C CA . ARG A 1 170 ? -9.640 -8.920 -4.749 1.00 92.94 170 ARG A CA 1
ATOM 1355 C C . ARG A 1 170 ? -10.336 -8.844 -3.400 1.00 92.94 170 ARG A C 1
ATOM 1357 O O . ARG A 1 170 ? -10.134 -7.875 -2.676 1.00 92.94 170 ARG A O 1
ATOM 1364 N N . ARG A 1 171 ? -11.080 -9.876 -3.006 1.00 91.12 171 ARG A N 1
ATOM 1365 C CA . ARG A 1 171 ? -11.789 -9.917 -1.721 1.00 91.12 171 ARG A CA 1
ATOM 1366 C C . ARG A 1 171 ? -10.845 -9.758 -0.530 1.00 91.12 171 ARG A C 1
ATOM 1368 O O . ARG A 1 171 ? -11.083 -8.927 0.352 1.00 91.12 171 ARG A O 1
ATOM 1375 N N . LYS A 1 172 ? -9.757 -10.536 -0.486 1.00 94.75 172 LYS A N 1
ATOM 1376 C CA . LYS A 1 172 ? -8.767 -10.453 0.603 1.00 94.75 172 LYS A CA 1
ATOM 1377 C C . LYS A 1 172 ? -8.096 -9.082 0.623 1.00 94.75 172 LYS A C 1
ATOM 1379 O O . LYS A 1 172 ? -7.981 -8.487 1.698 1.00 94.75 172 LYS A O 1
ATOM 1384 N N . ALA A 1 173 ? -7.707 -8.566 -0.541 1.00 95.00 173 ALA A N 1
ATOM 1385 C CA . ALA A 1 173 ? -7.115 -7.244 -0.669 1.00 95.00 173 ALA A CA 1
ATOM 1386 C C . ALA A 1 173 ? -8.077 -6.143 -0.209 1.00 95.00 173 ALA A C 1
ATOM 1388 O O . ALA A 1 173 ? -7.660 -5.293 0.568 1.00 95.00 173 ALA A O 1
ATOM 1389 N N . CYS A 1 174 ? -9.363 -6.192 -0.576 1.00 93.12 174 CYS A N 1
ATOM 1390 C CA . CYS A 1 174 ? -10.378 -5.221 -0.143 1.00 93.12 174 CYS A CA 1
ATOM 1391 C C . CYS A 1 174 ? -10.520 -5.202 1.377 1.00 93.12 174 CYS A C 1
ATOM 1393 O O . CYS A 1 174 ? -10.521 -4.136 1.991 1.00 93.12 174 CYS A O 1
ATOM 1395 N N . LYS A 1 175 ? -10.549 -6.381 2.008 1.00 93.69 175 LYS A N 1
ATOM 1396 C CA . LYS A 1 175 ? -10.588 -6.489 3.470 1.00 93.69 175 LYS A CA 1
ATOM 1397 C C . LYS A 1 175 ? -9.381 -5.823 4.135 1.00 93.69 175 LYS A C 1
ATOM 1399 O O . LYS A 1 175 ? -9.536 -5.122 5.134 1.00 93.69 175 LYS A O 1
ATOM 1404 N N . MET A 1 176 ? -8.178 -6.057 3.609 1.00 96.12 176 MET A N 1
ATOM 1405 C CA . MET A 1 176 ? -6.957 -5.447 4.145 1.00 96.12 176 MET A CA 1
ATOM 1406 C C . MET A 1 176 ? -6.897 -3.944 3.855 1.00 96.12 176 MET A C 1
ATOM 1408 O O . MET A 1 176 ? -6.586 -3.173 4.757 1.00 96.12 176 MET A O 1
ATOM 1412 N N . GLY A 1 177 ? -7.242 -3.528 2.638 1.00 94.81 177 GLY A N 1
ATOM 1413 C CA . GLY A 1 177 ? -7.248 -2.133 2.210 1.00 94.81 177 GLY A CA 1
ATOM 1414 C C . GLY A 1 177 ? -8.191 -1.285 3.047 1.00 94.81 177 GLY A C 1
ATOM 1415 O O . GLY A 1 177 ? -7.754 -0.291 3.615 1.00 94.81 177 GLY A O 1
ATOM 1416 N N . ASN A 1 178 ? -9.432 -1.733 3.257 1.00 93.19 178 ASN A N 1
ATOM 1417 C CA . ASN A 1 178 ? -10.382 -1.040 4.133 1.00 93.19 178 ASN A CA 1
ATOM 1418 C C . ASN A 1 178 ? -9.872 -0.934 5.575 1.00 93.19 178 ASN A C 1
ATOM 1420 O O . ASN A 1 178 ? -10.069 0.084 6.238 1.00 93.19 178 ASN A O 1
ATOM 1424 N N . LYS A 1 179 ? -9.198 -1.979 6.071 1.00 94.50 179 LYS A N 1
ATOM 1425 C CA . LYS A 1 179 ? -8.615 -1.978 7.415 1.00 94.50 179 LYS A CA 1
ATOM 1426 C C . LYS A 1 179 ? -7.473 -0.970 7.554 1.00 94.50 179 LYS A C 1
ATOM 1428 O O . LYS A 1 179 ? -7.367 -0.342 8.603 1.00 94.50 179 LYS A O 1
ATOM 1433 N N . LEU A 1 180 ? -6.614 -0.853 6.544 1.00 95.44 180 LEU A N 1
ATOM 1434 C CA . LEU A 1 180 ? -5.500 0.096 6.545 1.00 95.44 180 LEU A CA 1
ATOM 1435 C C . LEU A 1 180 ? -5.993 1.531 6.334 1.00 95.44 180 LEU A C 1
ATOM 1437 O O . LEU A 1 180 ? -5.607 2.411 7.094 1.00 95.44 180 LEU A O 1
ATOM 1441 N N . LEU A 1 181 ? -6.900 1.740 5.376 1.00 94.00 181 LEU A N 1
ATOM 1442 C CA . LEU A 1 181 ? -7.492 3.041 5.060 1.00 94.00 181 LEU A CA 1
ATOM 1443 C C . LEU A 1 181 ? -8.278 3.618 6.242 1.00 94.00 181 LEU A C 1
ATOM 1445 O O . LEU A 1 181 ? -8.140 4.792 6.570 1.00 94.00 181 LEU A O 1
ATOM 1449 N N . GLY A 1 182 ? -9.082 2.785 6.908 1.00 93.19 182 GLY A N 1
ATOM 1450 C CA . GLY A 1 182 ? -9.814 3.201 8.101 1.00 93.19 182 GLY A CA 1
ATOM 1451 C C . GLY A 1 182 ? -8.977 3.204 9.381 1.00 93.19 182 GLY A C 1
ATOM 1452 O O . GLY A 1 182 ? -9.461 3.648 10.416 1.00 93.19 182 GLY A O 1
ATOM 1453 N N . GLY A 1 183 ? -7.754 2.673 9.337 1.00 94.00 183 GLY A N 1
ATOM 1454 C CA . GLY A 1 183 ? -6.844 2.614 10.473 1.00 94.00 183 GLY A CA 1
ATOM 1455 C C . GLY A 1 183 ? -6.058 3.906 10.684 1.00 94.00 183 GLY A C 1
ATOM 1456 O O . GLY A 1 183 ? -6.277 4.931 10.034 1.00 94.00 183 GLY A O 1
ATOM 1457 N N . ASN A 1 184 ? -5.118 3.855 11.622 1.00 94.19 184 ASN A N 1
ATOM 1458 C CA . ASN A 1 184 ? -4.139 4.917 11.869 1.00 94.19 184 ASN A CA 1
ATOM 1459 C C . ASN A 1 184 ? -2.708 4.370 11.715 1.00 94.19 184 ASN A C 1
ATOM 1461 O O . ASN A 1 184 ? -2.515 3.207 11.337 1.00 94.19 184 ASN A O 1
ATOM 1465 N N . ARG A 1 185 ? -1.684 5.184 12.013 1.00 94.94 185 ARG A N 1
ATOM 1466 C CA . ARG A 1 185 ? -0.268 4.786 11.869 1.00 94.94 185 ARG A CA 1
ATOM 1467 C C . ARG A 1 185 ? 0.064 3.475 12.566 1.00 94.94 185 ARG A C 1
ATOM 1469 O O . ARG A 1 185 ? 0.855 2.688 12.053 1.00 94.94 185 ARG A O 1
ATOM 1476 N N . ARG A 1 186 ? -0.587 3.172 13.693 1.00 95.75 186 ARG A N 1
ATOM 1477 C CA . ARG A 1 186 ? -0.401 1.904 14.409 1.00 95.75 186 ARG A CA 1
ATOM 1478 C C . ARG A 1 186 ? -0.664 0.691 13.519 1.00 95.75 186 ARG A C 1
ATOM 1480 O O . ARG A 1 186 ? 0.053 -0.302 13.641 1.00 95.75 186 ARG A O 1
ATOM 1487 N N . ASP A 1 187 ? -1.679 0.738 12.657 1.00 96.12 187 ASP A N 1
ATOM 1488 C CA . ASP A 1 187 ? -2.019 -0.373 11.763 1.00 96.12 187 ASP A CA 1
ATOM 1489 C C . ASP A 1 187 ? -1.002 -0.519 10.622 1.00 96.12 187 ASP A C 1
ATOM 1491 O O . ASP A 1 187 ? -0.600 -1.647 10.326 1.00 96.12 187 ASP A O 1
ATOM 1495 N N . ILE A 1 188 ? -0.532 0.597 10.054 1.00 97.12 188 ILE A N 1
ATOM 1496 C CA . ILE A 1 188 ? 0.495 0.627 8.999 1.00 97.12 188 ILE A CA 1
ATOM 1497 C C . ILE A 1 188 ? 1.828 0.099 9.540 1.00 97.12 188 ILE A C 1
ATOM 1499 O O . ILE A 1 188 ? 2.376 -0.869 9.013 1.00 97.12 188 ILE A O 1
ATOM 1503 N N . VAL A 1 189 ? 2.321 0.633 10.663 1.00 97.12 189 VAL A N 1
ATOM 1504 C CA . VAL A 1 189 ? 3.585 0.165 11.258 1.00 97.12 189 VAL A CA 1
ATOM 1505 C C . VAL A 1 189 ? 3.481 -1.303 11.650 1.00 97.12 189 VAL A C 1
ATOM 1507 O O . VAL A 1 189 ? 4.404 -2.074 11.404 1.00 97.12 189 VAL A O 1
ATOM 1510 N N . LYS A 1 190 ? 2.344 -1.737 12.212 1.00 97.31 190 LYS A N 1
ATOM 1511 C CA . LYS A 1 190 ? 2.111 -3.157 12.508 1.00 97.31 190 LYS A CA 1
ATOM 1512 C C . LYS A 1 190 ? 2.171 -4.019 11.248 1.00 97.31 190 LYS A C 1
ATOM 1514 O O . LYS A 1 190 ? 2.660 -5.146 11.322 1.00 97.31 190 LYS A O 1
ATOM 1519 N N . PHE A 1 191 ? 1.630 -3.539 10.130 1.00 97.81 191 PHE A N 1
ATOM 1520 C CA . PHE A 1 191 ? 1.654 -4.248 8.855 1.00 97.81 191 PHE A CA 1
ATOM 1521 C C . PHE A 1 191 ? 3.091 -4.443 8.356 1.00 97.81 191 PHE A C 1
ATOM 1523 O O . PHE A 1 191 ? 3.452 -5.572 8.014 1.00 97.81 191 PHE A O 1
ATOM 1530 N N . VAL A 1 192 ? 3.907 -3.385 8.376 1.00 97.62 192 VAL A N 1
ATOM 1531 C CA . VAL A 1 192 ? 5.301 -3.417 7.898 1.00 97.62 192 VAL A CA 1
ATOM 1532 C C . VAL A 1 192 ? 6.199 -4.198 8.862 1.00 97.62 192 VAL A C 1
ATOM 1534 O O . VAL A 1 192 ? 6.919 -5.097 8.438 1.00 97.62 192 VAL A O 1
ATOM 1537 N N . ALA A 1 193 ? 6.092 -3.961 10.174 1.00 96.62 193 ALA A N 1
ATOM 1538 C CA . ALA A 1 193 ? 6.897 -4.629 11.206 1.00 96.62 193 ALA A CA 1
ATOM 1539 C C . ALA A 1 193 ? 6.713 -6.157 11.247 1.00 96.62 193 ALA A C 1
ATOM 1541 O O . ALA A 1 193 ? 7.562 -6.872 11.775 1.00 96.62 193 ALA A O 1
ATOM 1542 N N . LYS A 1 194 ? 5.585 -6.665 10.735 1.00 96.94 194 LYS A N 1
ATOM 1543 C CA . LYS A 1 194 ? 5.327 -8.105 10.607 1.00 96.94 194 LYS A CA 1
ATOM 1544 C C . LYS A 1 194 ? 6.043 -8.759 9.427 1.00 96.94 194 LYS A C 1
ATOM 1546 O O . LYS A 1 194 ? 6.175 -9.976 9.435 1.00 96.94 194 LYS A O 1
ATOM 1551 N N . ARG A 1 195 ? 6.426 -7.977 8.418 1.00 96.50 195 ARG A N 1
ATOM 1552 C CA . ARG A 1 195 ? 7.021 -8.457 7.162 1.00 96.50 195 ARG A CA 1
ATOM 1553 C C . ARG A 1 195 ? 8.508 -8.179 7.081 1.00 96.50 195 ARG A C 1
ATOM 1555 O O . ARG A 1 195 ? 9.236 -8.967 6.499 1.00 96.50 195 ARG A O 1
ATOM 1562 N N . LEU A 1 196 ? 8.948 -7.088 7.700 1.00 94.69 196 LEU A N 1
ATOM 1563 C CA . LEU A 1 196 ? 10.346 -6.705 7.751 1.00 94.69 196 LEU A CA 1
ATOM 1564 C C . LEU A 1 196 ? 10.846 -6.775 9.204 1.00 94.69 196 LEU A C 1
ATOM 1566 O O . LEU A 1 196 ? 10.440 -5.943 10.028 1.00 94.69 196 LEU A O 1
ATOM 1570 N N . PRO A 1 197 ? 11.707 -7.749 9.555 1.00 91.69 197 PRO A N 1
ATOM 1571 C CA . PRO A 1 197 ? 12.244 -7.877 10.903 1.00 91.69 197 PRO A CA 1
ATOM 1572 C C . PRO A 1 197 ? 13.229 -6.735 11.181 1.00 91.69 197 PRO A C 1
ATOM 1574 O O . PRO A 1 197 ? 14.406 -6.807 10.859 1.00 91.69 197 PRO A O 1
ATOM 1577 N N . CYS A 1 198 ? 12.733 -5.659 11.789 1.00 91.25 198 CYS A N 1
ATOM 1578 C CA . CYS A 1 198 ? 13.515 -4.473 12.123 1.00 91.25 198 CYS A CA 1
ATOM 1579 C C . CYS A 1 198 ? 13.155 -4.001 13.537 1.00 91.25 198 CYS A C 1
ATOM 1581 O O . CYS A 1 198 ? 11.977 -3.830 13.869 1.00 91.25 198 CYS A O 1
ATOM 1583 N N . THR A 1 199 ? 14.156 -3.797 14.394 1.00 92.38 199 THR A N 1
ATOM 1584 C CA . THR A 1 199 ? 13.937 -3.334 15.776 1.00 92.38 199 THR A CA 1
ATOM 1585 C C . THR A 1 199 ? 13.376 -1.913 15.815 1.00 92.38 199 THR A C 1
ATOM 1587 O O . THR A 1 199 ? 12.505 -1.659 16.644 1.00 92.38 199 THR A O 1
ATOM 1590 N N . CYS A 1 200 ? 13.757 -1.032 14.881 1.00 93.50 200 CYS A N 1
ATOM 1591 C CA . CYS A 1 200 ? 13.191 0.316 14.761 1.00 93.50 200 CYS A CA 1
ATOM 1592 C C . CYS A 1 200 ? 11.680 0.259 14.520 1.00 93.50 200 CYS A C 1
ATOM 1594 O O . CYS A 1 200 ? 10.920 0.900 15.238 1.00 93.50 200 CYS A O 1
ATOM 1596 N N . LEU A 1 201 ? 11.215 -0.592 13.597 1.00 95.06 201 LEU A N 1
ATOM 1597 C CA . LEU A 1 201 ? 9.781 -0.795 13.361 1.00 95.06 201 LEU A CA 1
ATOM 1598 C C . LEU A 1 201 ? 9.068 -1.425 14.563 1.00 95.06 201 LEU A C 1
ATOM 1600 O O . LEU A 1 201 ? 7.937 -1.052 14.880 1.00 95.06 201 LEU A O 1
ATOM 1604 N N . LYS A 1 202 ? 9.712 -2.368 15.264 1.00 95.75 202 LYS A N 1
ATOM 1605 C CA . LYS A 1 202 ? 9.166 -2.938 16.508 1.00 95.75 202 LYS A CA 1
ATOM 1606 C C . LYS A 1 202 ? 9.025 -1.864 17.592 1.00 95.75 202 LYS A C 1
ATOM 1608 O O . LYS A 1 202 ? 7.992 -1.831 18.263 1.00 95.75 202 LYS A O 1
ATOM 1613 N N . GLY A 1 203 ? 10.028 -1.001 17.751 1.00 96.00 203 GLY A N 1
ATOM 1614 C CA . GLY A 1 203 ? 10.025 0.139 18.667 1.00 96.00 203 GLY A CA 1
ATOM 1615 C C . GLY A 1 203 ? 8.930 1.139 18.313 1.00 96.00 203 GLY A C 1
ATOM 1616 O O . GLY A 1 203 ? 8.082 1.436 19.152 1.00 96.00 203 GLY A O 1
ATOM 1617 N N . LEU A 1 204 ? 8.858 1.539 17.044 1.00 95.88 204 LEU A N 1
ATOM 1618 C CA . LEU A 1 204 ? 7.847 2.457 16.527 1.00 95.88 204 LEU A CA 1
ATOM 1619 C C . LEU A 1 204 ? 6.426 1.903 16.698 1.00 95.88 204 LEU A C 1
ATOM 1621 O O . LEU A 1 204 ? 5.527 2.613 17.135 1.00 95.88 204 LEU A O 1
ATOM 1625 N N . HIS A 1 205 ? 6.211 0.605 16.459 1.00 97.31 205 HIS A N 1
ATOM 1626 C CA . HIS A 1 205 ? 4.918 -0.034 16.714 1.00 97.31 205 HIS A CA 1
ATOM 1627 C C . HIS A 1 205 ? 4.572 -0.056 18.210 1.00 97.31 205 HIS A C 1
ATOM 1629 O O . HIS A 1 205 ? 3.413 0.150 18.571 1.00 97.31 205 HIS A O 1
ATOM 1635 N N . ARG A 1 206 ? 5.547 -0.306 19.099 1.00 97.69 206 ARG A N 1
ATOM 1636 C CA . ARG A 1 206 ? 5.336 -0.227 20.556 1.00 97.69 206 ARG A CA 1
ATOM 1637 C C . ARG A 1 206 ? 4.976 1.197 20.983 1.00 97.69 206 ARG A C 1
ATOM 1639 O O . ARG A 1 206 ? 4.047 1.337 21.772 1.00 97.69 206 ARG A O 1
ATOM 1646 N N . ALA A 1 207 ? 5.649 2.214 20.444 1.00 96.69 207 ALA A N 1
ATOM 1647 C CA . ALA A 1 207 ? 5.346 3.621 20.696 1.00 96.69 207 ALA A CA 1
ATOM 1648 C C . ALA A 1 207 ? 3.934 3.984 20.206 1.00 96.69 207 ALA A C 1
ATOM 1650 O O . ALA A 1 207 ? 3.100 4.400 21.008 1.00 96.69 207 ALA A O 1
ATOM 1651 N N . ALA A 1 208 ? 3.607 3.681 18.945 1.00 96.19 208 ALA A N 1
ATOM 1652 C CA . ALA A 1 208 ? 2.279 3.919 18.377 1.00 96.19 208 ALA A CA 1
ATOM 1653 C C . ALA A 1 208 ? 1.169 3.226 19.183 1.00 96.19 208 ALA A C 1
ATOM 1655 O O . ALA A 1 208 ? 0.112 3.796 19.417 1.00 96.19 208 ALA A O 1
ATOM 1656 N N . ARG A 1 209 ? 1.404 2.003 19.679 1.00 96.62 209 ARG A N 1
ATOM 1657 C CA . ARG A 1 209 ? 0.444 1.297 20.545 1.00 96.62 209 ARG A CA 1
ATOM 1658 C C . ARG A 1 209 ? 0.150 2.004 21.869 1.00 96.62 209 ARG A C 1
ATOM 1660 O O . ARG A 1 209 ? -0.922 1.745 22.407 1.00 96.62 209 ARG A O 1
ATOM 1667 N N . ARG A 1 210 ? 1.105 2.763 22.416 1.00 96.81 210 ARG A N 1
ATOM 1668 C CA . ARG A 1 210 ? 0.947 3.518 23.670 1.00 96.81 210 ARG A CA 1
ATOM 1669 C C . ARG A 1 210 ? 0.286 4.874 23.432 1.00 96.81 210 ARG A C 1
ATOM 1671 O O . ARG A 1 210 ? -0.435 5.333 24.301 1.00 96.81 210 ARG A O 1
ATOM 1678 N N . LYS A 1 211 ? 0.552 5.490 22.277 1.00 95.69 211 LYS A N 1
ATOM 1679 C CA . LYS A 1 211 ? 0.105 6.847 21.938 1.00 95.69 211 LYS A CA 1
ATOM 1680 C C . LYS A 1 211 ? -1.278 6.902 21.301 1.00 95.69 211 LYS A C 1
ATOM 1682 O O . LYS A 1 211 ? -2.020 7.835 21.569 1.00 95.69 211 LYS A O 1
ATOM 1687 N N . VAL A 1 212 ? -1.627 5.915 20.473 1.00 95.06 212 VAL A N 1
ATOM 1688 C CA . VAL A 1 212 ? -2.903 5.906 19.747 1.00 95.06 212 VAL A CA 1
ATOM 1689 C C . VAL A 1 212 ? -3.691 4.616 19.958 1.00 95.06 212 VAL A C 1
ATOM 1691 O O . VAL A 1 212 ? -3.186 3.481 19.863 1.00 95.06 212 VAL A O 1
ATOM 1694 N N . GLU A 1 213 ? -4.985 4.787 20.214 1.00 95.81 213 GLU A N 1
ATOM 1695 C CA . GLU A 1 213 ? -5.939 3.689 20.255 1.00 95.81 213 GLU A CA 1
ATOM 1696 C C . GLU A 1 213 ? -6.117 3.054 18.871 1.00 95.81 213 GLU A C 1
ATOM 1698 O O . GLU A 1 213 ? -5.630 3.542 17.849 1.00 95.81 213 GLU A O 1
ATOM 1703 N N . LYS A 1 214 ? -6.757 1.882 18.820 1.00 95.88 214 LYS A N 1
ATOM 1704 C CA . LYS A 1 214 ? -7.122 1.303 17.523 1.00 95.88 214 LYS A CA 1
ATOM 1705 C C . LYS A 1 214 ? -8.373 2.010 17.039 1.00 95.88 214 LYS A C 1
ATOM 1707 O O . LYS A 1 214 ? -9.418 1.839 17.652 1.00 95.88 214 LYS A O 1
ATOM 1712 N N . GLU A 1 215 ? -8.284 2.672 15.901 1.00 95.62 215 GLU A N 1
ATOM 1713 C CA . GLU A 1 215 ? -9.429 3.334 15.282 1.00 95.62 215 GLU A CA 1
ATOM 1714 C C . GLU A 1 215 ? -9.928 2.570 14.057 1.00 95.62 215 GLU A C 1
ATOM 1716 O O . GLU A 1 215 ? -9.217 1.754 13.467 1.00 95.62 215 GLU A O 1
ATOM 1721 N N . GLY A 1 216 ? -11.166 2.819 13.661 1.00 95.62 216 GLY A N 1
ATOM 1722 C CA . GLY A 1 216 ? -11.695 2.450 12.356 1.00 95.62 216 GLY A CA 1
ATOM 1723 C C . GLY A 1 216 ? -12.515 3.591 11.764 1.00 95.62 216 GLY A C 1
ATOM 1724 O O . GLY A 1 216 ? -12.913 4.514 12.471 1.00 95.62 216 GLY A O 1
ATOM 1725 N N . LEU A 1 217 ? -12.796 3.500 10.468 1.00 95.56 217 LEU A N 1
ATOM 1726 C CA . LEU A 1 217 ? -13.644 4.440 9.743 1.00 95.56 217 LEU A CA 1
ATOM 1727 C C . LEU A 1 217 ? -15.034 3.831 9.548 1.00 95.56 217 LEU A C 1
ATOM 1729 O O . LEU A 1 217 ? -15.152 2.719 9.029 1.00 95.56 217 LEU A O 1
ATOM 1733 N N . CYS A 1 218 ? -16.079 4.562 9.928 1.00 97.50 218 CYS A N 1
ATOM 1734 C CA . CYS A 1 218 ? -17.449 4.206 9.568 1.00 97.50 218 CYS A CA 1
ATOM 1735 C C . CYS A 1 218 ? -17.701 4.549 8.092 1.00 97.50 218 CYS A C 1
ATOM 1737 O O . CYS A 1 218 ? -17.559 5.708 7.713 1.00 97.50 218 CYS A O 1
ATOM 1739 N N . LEU A 1 219 ? -18.123 3.592 7.258 1.00 95.19 219 LEU A N 1
ATOM 1740 C CA . LEU A 1 219 ? -18.384 3.870 5.833 1.00 95.19 219 LEU A CA 1
ATOM 1741 C C . LEU A 1 219 ? -19.700 4.614 5.558 1.00 95.19 219 LEU A C 1
ATOM 1743 O O . LEU A 1 219 ? -19.889 5.114 4.452 1.00 95.19 219 LEU A O 1
ATOM 1747 N N . GLY A 1 220 ? -20.590 4.707 6.549 1.00 96.81 220 GLY A N 1
ATOM 1748 C CA . GLY A 1 220 ? -21.827 5.484 6.432 1.00 96.81 220 GLY A CA 1
ATOM 1749 C C . GLY A 1 220 ? -21.617 6.977 6.685 1.00 96.81 220 GLY A C 1
ATOM 1750 O O . GLY A 1 220 ? -22.063 7.799 5.893 1.00 96.81 220 GLY A O 1
ATOM 1751 N N . CYS A 1 221 ? -20.924 7.336 7.772 1.00 97.44 221 CYS A N 1
ATOM 1752 C CA . CYS A 1 221 ? -20.741 8.737 8.180 1.00 97.44 221 CYS A CA 1
ATOM 1753 C C . CYS A 1 221 ? -19.311 9.272 8.021 1.00 97.44 221 CYS A C 1
ATOM 1755 O O . CYS A 1 221 ? -19.076 10.439 8.320 1.00 97.44 221 CYS A O 1
ATOM 1757 N N . TYR A 1 222 ? -18.355 8.438 7.595 1.00 94.88 222 TYR A N 1
ATOM 1758 C CA . TYR A 1 222 ? -16.943 8.787 7.376 1.00 94.88 222 TYR A CA 1
ATOM 1759 C C . TYR A 1 222 ? -16.195 9.349 8.591 1.00 94.88 222 TYR A C 1
ATOM 1761 O O . TYR A 1 222 ? -15.103 9.898 8.456 1.00 94.88 222 TYR A O 1
ATOM 1769 N N . LYS A 1 223 ? -16.743 9.181 9.796 1.00 96.25 223 LYS A N 1
ATOM 1770 C CA . LYS A 1 223 ? -16.061 9.532 11.043 1.00 96.25 223 LYS A CA 1
ATOM 1771 C C . LYS A 1 223 ? -15.203 8.367 11.538 1.00 96.25 223 LYS A C 1
ATOM 1773 O O . LYS A 1 223 ? -15.498 7.196 11.265 1.00 96.25 223 LYS A O 1
ATOM 1778 N N . ARG A 1 224 ? -14.134 8.710 12.259 1.00 95.62 224 ARG A N 1
ATOM 1779 C CA . ARG A 1 224 ? -13.268 7.760 12.966 1.00 95.62 224 ARG A CA 1
ATOM 1780 C C . ARG A 1 224 ? -13.865 7.441 14.334 1.00 95.62 224 ARG A C 1
ATOM 1782 O O . ARG A 1 224 ? -14.365 8.338 15.002 1.00 95.62 224 ARG A O 1
ATOM 1789 N N . PHE A 1 225 ? -13.799 6.175 14.725 1.00 97.25 225 PHE A N 1
ATOM 1790 C CA . PHE A 1 225 ? -14.270 5.676 16.019 1.00 97.25 225 PHE A CA 1
ATOM 1791 C C . PHE A 1 225 ? -13.259 4.684 16.593 1.00 97.25 225 PHE A C 1
ATOM 1793 O O . PHE A 1 225 ? -12.553 4.029 15.810 1.00 97.25 225 PHE A O 1
ATOM 1800 N N . PRO A 1 226 ? -13.222 4.486 17.922 1.00 97.38 226 PRO A N 1
ATOM 1801 C CA . PRO A 1 226 ? -12.574 3.326 18.512 1.00 97.38 226 PRO A CA 1
ATOM 1802 C C . PRO A 1 226 ? -13.060 2.050 17.823 1.00 97.38 226 PRO A C 1
ATOM 1804 O O . PRO A 1 226 ? -14.253 1.812 17.645 1.00 97.38 226 PRO A O 1
ATOM 1807 N N . ARG A 1 227 ? -12.130 1.194 17.399 1.00 96.69 227 ARG A N 1
ATOM 1808 C CA . ARG A 1 227 ? -12.460 -0.003 16.611 1.00 96.69 227 ARG A CA 1
ATOM 1809 C C . ARG A 1 227 ? -13.353 -0.986 17.381 1.00 96.69 227 ARG A C 1
ATOM 1811 O O . ARG A 1 227 ? -14.002 -1.811 16.751 1.00 96.69 227 ARG A O 1
ATOM 1818 N N . SER A 1 228 ? -13.368 -0.911 18.711 1.00 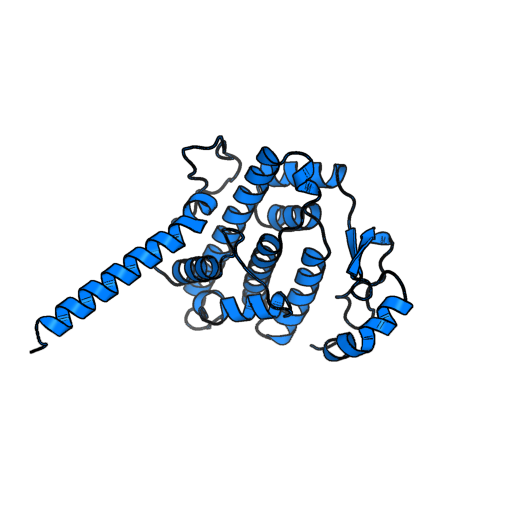97.19 228 SER A N 1
ATOM 1819 C CA . SER A 1 228 ? -14.268 -1.662 19.596 1.00 97.19 228 SER A CA 1
ATOM 1820 C C . SER A 1 228 ? -15.733 -1.232 19.503 1.00 97.19 228 SER A C 1
ATOM 1822 O O . SER A 1 228 ? -16.600 -2.033 19.825 1.00 97.19 228 SER A O 1
ATOM 1824 N N . GLU A 1 229 ? -16.013 -0.009 19.054 1.00 98.06 229 GLU A N 1
ATOM 1825 C CA . GLU A 1 229 ? -17.370 0.545 18.923 1.00 98.06 229 GLU A CA 1
ATOM 1826 C C . GLU A 1 229 ? -17.962 0.338 17.523 1.00 98.06 229 GLU A C 1
ATOM 1828 O O . GLU A 1 229 ? -19.119 0.658 17.263 1.00 98.06 229 GLU A O 1
ATOM 1833 N N . LEU A 1 230 ? -17.164 -0.183 16.591 1.00 98.25 230 LEU A N 1
ATOM 1834 C CA . LEU A 1 230 ? -17.584 -0.395 15.216 1.00 98.25 230 LEU A CA 1
ATOM 1835 C C . LEU A 1 230 ? -18.129 -1.806 15.006 1.00 98.25 230 LEU A C 1
ATOM 1837 O O . LEU A 1 230 ? -17.490 -2.806 15.332 1.00 98.25 230 LEU A O 1
ATOM 1841 N N . PHE A 1 231 ? -19.268 -1.881 14.329 1.00 97.19 231 PHE A N 1
ATOM 1842 C CA . PHE A 1 231 ? -19.855 -3.117 13.835 1.00 97.19 231 PHE A CA 1
ATOM 1843 C C . PHE A 1 231 ? -19.308 -3.436 12.448 1.00 97.19 231 PHE A C 1
ATOM 1845 O O . PHE A 1 231 ? -19.158 -2.553 11.603 1.00 97.19 231 PHE A O 1
ATOM 1852 N N . VAL A 1 232 ? -19.032 -4.710 12.189 1.00 96.94 232 VAL A N 1
ATOM 1853 C CA . VAL A 1 232 ? -18.608 -5.182 10.868 1.00 96.94 232 VAL A CA 1
ATOM 1854 C C . VAL A 1 232 ? -19.834 -5.673 10.104 1.00 96.94 232 VAL A C 1
ATOM 1856 O O . VAL A 1 232 ? -20.676 -6.366 10.674 1.00 96.94 232 VAL A O 1
ATOM 1859 N N . CYS A 1 233 ? -19.933 -5.361 8.809 1.00 96.94 233 CYS A N 1
ATOM 1860 C CA . CYS A 1 233 ? -20.953 -5.972 7.954 1.00 96.94 233 CYS A CA 1
ATOM 1861 C C . CYS A 1 233 ? -20.832 -7.501 7.986 1.00 96.94 233 CYS A C 1
ATOM 1863 O O . CYS A 1 233 ? -19.801 -8.041 7.586 1.00 96.94 233 CYS A O 1
ATOM 1865 N N . THR A 1 234 ? -21.891 -8.193 8.401 1.00 94.25 234 THR A N 1
ATOM 1866 C CA . THR A 1 234 ? -21.911 -9.658 8.533 1.00 94.25 234 THR A CA 1
ATOM 1867 C C . THR A 1 234 ? -21.821 -10.387 7.193 1.00 94.25 234 THR A C 1
ATOM 1869 O O . THR A 1 234 ? -21.300 -11.495 7.145 1.00 94.25 234 THR A O 1
ATOM 1872 N N . GLY A 1 235 ? -22.274 -9.762 6.099 1.00 93.50 235 GLY A N 1
ATOM 1873 C CA . GLY A 1 235 ? -22.222 -10.354 4.761 1.00 93.50 235 GLY A CA 1
ATOM 1874 C C . GLY A 1 235 ? -20.805 -10.423 4.188 1.00 93.50 235 GLY A C 1
ATOM 1875 O O . GLY A 1 235 ? -20.350 -11.481 3.767 1.00 93.50 235 GLY A O 1
ATOM 1876 N N . CYS A 1 236 ? -20.078 -9.300 4.174 1.00 93.62 236 CYS A N 1
ATOM 1877 C CA . CYS A 1 236 ? -18.740 -9.246 3.569 1.00 93.62 236 CYS A CA 1
ATOM 1878 C C . CYS A 1 236 ? -17.586 -9.324 4.578 1.00 93.62 236 CYS A C 1
ATOM 1880 O O . CYS A 1 236 ? -16.459 -9.641 4.199 1.00 93.62 236 CYS A O 1
ATOM 1882 N N . MET A 1 237 ? -17.815 -8.987 5.849 1.00 92.88 237 MET A N 1
ATOM 1883 C CA . MET A 1 237 ? -16.784 -8.879 6.886 1.00 92.88 237 MET A CA 1
ATOM 1884 C C . MET A 1 237 ? -15.626 -7.915 6.537 1.00 92.88 237 MET A C 1
ATOM 1886 O O . MET A 1 237 ? -14.496 -8.105 7.005 1.00 92.88 237 MET A O 1
ATOM 1890 N N . CYS A 1 238 ? -15.888 -6.911 5.684 1.00 91.38 238 CYS A N 1
ATOM 1891 C CA . CYS A 1 238 ? -14.880 -5.997 5.117 1.00 91.38 238 CYS A CA 1
ATOM 1892 C C . CYS A 1 238 ? -15.097 -4.509 5.431 1.00 91.38 238 CYS A C 1
ATOM 1894 O O . CYS A 1 238 ? -14.141 -3.739 5.352 1.00 91.38 238 CYS A O 1
ATOM 1896 N N . VAL A 1 239 ? -16.324 -4.085 5.738 1.00 94.50 239 VAL A N 1
ATOM 1897 C CA . VAL A 1 239 ? -16.672 -2.680 6.012 1.00 94.50 239 VAL A CA 1
ATOM 1898 C C . VAL A 1 239 ? -17.167 -2.533 7.447 1.00 94.50 239 VAL A C 1
ATOM 1900 O O . VAL A 1 239 ? -17.736 -3.476 8.004 1.00 94.50 239 VAL A O 1
ATOM 1903 N N . HIS A 1 240 ? -16.921 -1.363 8.032 1.00 97.25 240 HIS A N 1
ATOM 1904 C CA . HIS A 1 240 ? -17.252 -1.048 9.417 1.00 97.25 240 HIS A CA 1
ATOM 1905 C C . HIS A 1 240 ? -18.283 0.083 9.476 1.00 97.25 240 HIS A C 1
ATOM 1907 O O . HIS A 1 240 ? -18.242 1.008 8.662 1.00 97.25 240 HIS A O 1
ATOM 1913 N N . TYR A 1 241 ? -19.170 0.026 10.465 1.00 98.19 241 TYR A N 1
ATOM 1914 C CA . TYR A 1 241 ? -20.210 1.019 10.713 1.00 98.19 241 TYR A CA 1
ATOM 1915 C C . TYR A 1 241 ? -20.306 1.320 12.207 1.00 98.19 241 TYR A C 1
ATOM 1917 O O . TYR A 1 241 ? -20.188 0.413 13.023 1.00 98.19 241 TYR A O 1
ATOM 1925 N N . CYS A 1 242 ? -20.553 2.576 12.574 1.00 98.56 242 CYS A N 1
ATOM 1926 C CA . CYS A 1 242 ? -20.788 2.954 13.972 1.00 98.56 242 CYS A CA 1
ATOM 1927 C C . CYS A 1 242 ? -22.222 2.657 14.435 1.00 98.56 242 CYS A C 1
ATOM 1929 O O . CYS A 1 242 ? -22.490 2.642 15.629 1.00 98.56 242 CYS A O 1
ATOM 1931 N N . SER A 1 243 ? -23.157 2.430 13.507 1.00 98.50 243 SER A N 1
ATOM 1932 C CA . SER A 1 243 ? -24.551 2.125 13.828 1.00 98.50 243 SER A CA 1
ATOM 1933 C C . SER A 1 243 ? -25.263 1.406 12.675 1.00 98.50 243 SER A C 1
ATOM 1935 O O . SER A 1 243 ? -24.777 1.388 11.536 1.00 98.50 243 SER A O 1
ATOM 1937 N N . ARG A 1 244 ? -26.440 0.830 12.953 1.00 98.12 244 ARG A N 1
ATOM 1938 C CA . ARG A 1 244 ? -27.287 0.188 11.930 1.00 98.12 244 ARG A CA 1
ATOM 1939 C C . ARG A 1 244 ? -27.834 1.204 10.927 1.00 98.12 244 ARG A C 1
ATOM 1941 O O . ARG A 1 244 ? -28.013 0.875 9.758 1.00 98.12 244 ARG A O 1
ATOM 1948 N N . GLU A 1 245 ? -28.065 2.439 11.353 1.00 98.56 245 GLU A N 1
ATOM 1949 C CA . GLU A 1 245 ? -28.521 3.547 10.510 1.00 98.56 245 GLU A CA 1
ATOM 1950 C C . GLU A 1 245 ? -27.449 3.901 9.476 1.00 98.56 245 GLU A C 1
ATOM 1952 O O . GLU A 1 245 ? -27.751 3.991 8.287 1.00 98.56 245 GLU A O 1
ATOM 1957 N N . CYS A 1 246 ? -26.182 3.999 9.899 1.00 98.56 246 CYS A N 1
ATOM 1958 C CA . CYS A 1 246 ? -25.058 4.204 8.982 1.00 98.56 246 CYS A CA 1
ATOM 1959 C C . CYS A 1 246 ? -24.927 3.062 7.966 1.00 98.56 246 CYS A C 1
ATOM 1961 O O . CYS A 1 246 ? -24.685 3.320 6.788 1.00 98.56 246 CYS A O 1
ATOM 1963 N N . GLN A 1 247 ? -25.124 1.811 8.398 1.00 98.25 247 GLN A N 1
ATOM 1964 C CA . GLN A 1 247 ? -25.122 0.658 7.495 1.00 98.25 247 GLN A CA 1
ATOM 1965 C C . GLN A 1 247 ? -26.264 0.723 6.470 1.00 98.25 247 GLN A C 1
ATOM 1967 O O . GLN A 1 247 ? -26.038 0.478 5.287 1.00 98.25 247 GLN A O 1
ATOM 1972 N N . ARG A 1 248 ? -27.488 1.058 6.901 1.00 98.06 248 ARG A N 1
ATOM 1973 C CA . ARG A 1 248 ? -28.658 1.188 6.013 1.00 98.06 248 ARG A CA 1
ATOM 1974 C C . ARG A 1 248 ? -28.487 2.321 5.004 1.00 98.06 248 ARG A C 1
ATOM 1976 O O . ARG A 1 248 ? -28.817 2.132 3.838 1.00 98.06 248 ARG A O 1
ATOM 1983 N N . SER A 1 249 ? -27.940 3.457 5.436 1.00 97.81 249 SER A N 1
ATOM 1984 C CA . SER A 1 249 ? -27.662 4.609 4.568 1.00 97.81 249 SER A CA 1
ATOM 1985 C C . SER A 1 249 ? -26.662 4.260 3.456 1.00 97.81 249 SER A C 1
ATOM 1987 O O . SER A 1 249 ? -26.900 4.541 2.283 1.00 97.81 249 SER A O 1
ATOM 1989 N N . ASP A 1 250 ? -25.587 3.542 3.795 1.00 97.19 250 ASP A N 1
ATOM 1990 C CA . ASP A 1 250 ? -24.580 3.087 2.826 1.00 97.19 250 ASP A CA 1
ATOM 1991 C C . ASP A 1 250 ? -25.046 1.886 1.975 1.00 97.19 250 ASP A C 1
ATOM 1993 O O . ASP A 1 250 ? -24.421 1.554 0.966 1.00 97.19 250 ASP A O 1
ATOM 1997 N N . TRP A 1 251 ? -26.153 1.219 2.331 1.00 97.12 251 TRP A N 1
ATOM 1998 C CA . TRP A 1 251 ? -26.550 -0.062 1.735 1.00 97.12 251 TRP A CA 1
ATOM 1999 C C . TRP A 1 251 ? -26.751 -0.005 0.219 1.00 97.12 251 TRP A C 1
ATOM 2001 O O . TRP A 1 251 ? -26.350 -0.929 -0.487 1.00 97.12 251 TRP A O 1
ATOM 2011 N N . SER A 1 252 ? -27.329 1.078 -0.308 1.00 96.50 252 SER A N 1
ATOM 2012 C CA . SER A 1 252 ? -27.574 1.243 -1.750 1.00 96.50 252 SER A CA 1
ATOM 2013 C C . SER A 1 252 ? -26.288 1.152 -2.582 1.00 96.50 252 SER A C 1
ATOM 2015 O O . SER A 1 252 ? -26.303 0.604 -3.690 1.00 96.50 252 SER A O 1
ATOM 2017 N N . ARG A 1 253 ? -25.173 1.630 -2.021 1.00 93.56 253 ARG A N 1
ATOM 2018 C CA . ARG A 1 253 ? -23.830 1.544 -2.590 1.00 93.56 253 ARG A CA 1
ATOM 2019 C C . ARG A 1 253 ? -23.151 0.231 -2.220 1.00 93.56 253 ARG A C 1
ATOM 2021 O O . ARG A 1 253 ? -22.646 -0.455 -3.105 1.00 93.56 253 ARG A O 1
ATOM 2028 N N . HIS A 1 254 ? -23.164 -0.135 -0.938 1.00 93.88 254 HIS A N 1
ATOM 2029 C CA . HIS A 1 254 ? -22.460 -1.306 -0.423 1.00 93.88 254 HIS A CA 1
ATOM 2030 C C . HIS A 1 254 ? -22.957 -2.622 -1.032 1.00 93.88 254 HIS A C 1
ATOM 2032 O O . HIS A 1 254 ? -22.140 -3.487 -1.350 1.00 93.88 254 HIS A O 1
ATOM 2038 N N . LYS A 1 255 ? -24.271 -2.769 -1.259 1.00 95.12 255 LYS A N 1
ATOM 2039 C CA . LYS A 1 255 ? -24.880 -4.011 -1.768 1.00 95.12 255 LYS A CA 1
ATOM 2040 C C . LYS A 1 25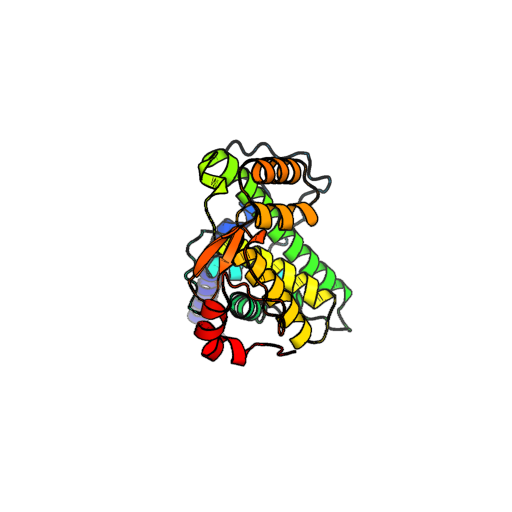5 ? -24.299 -4.487 -3.100 1.00 95.12 255 LYS A C 1
ATOM 2042 O O . LYS A 1 255 ? -24.304 -5.681 -3.354 1.00 95.12 255 LYS A O 1
ATOM 2047 N N . LYS A 1 256 ? -23.756 -3.575 -3.919 1.00 90.56 256 LYS A N 1
ATOM 2048 C CA . LYS A 1 256 ? -23.111 -3.895 -5.206 1.00 90.56 256 LYS A CA 1
ATOM 2049 C C . LYS A 1 256 ? -21.848 -4.746 -5.051 1.00 90.56 256 LYS A C 1
ATOM 2051 O O . LYS A 1 256 ? -21.420 -5.367 -6.011 1.00 90.56 256 LYS A O 1
ATOM 2056 N N . HIS A 1 257 ? -21.243 -4.732 -3.864 1.00 85.19 257 HIS A N 1
ATOM 2057 C CA . HIS A 1 257 ? -19.977 -5.404 -3.566 1.00 85.19 257 HIS A CA 1
ATOM 2058 C C . HIS A 1 257 ? -20.043 -6.202 -2.252 1.00 85.19 257 HIS A C 1
ATOM 2060 O O . HIS A 1 257 ? -19.021 -6.663 -1.740 1.00 85.19 257 HIS A O 1
ATOM 2066 N N . CYS A 1 258 ? -21.231 -6.336 -1.652 1.00 92.50 258 CYS A N 1
ATOM 2067 C CA . CYS A 1 258 ? -21.413 -7.068 -0.407 1.00 92.50 258 CYS A CA 1
ATOM 2068 C C . CYS A 1 258 ? -21.501 -8.567 -0.698 1.00 92.50 258 CYS A C 1
ATOM 2070 O O . CYS A 1 258 ? -22.422 -9.012 -1.370 1.00 92.50 258 CYS A O 1
ATOM 2072 N N . GLY A 1 259 ? -20.566 -9.352 -0.160 1.00 81.56 259 GLY A N 1
ATOM 2073 C CA . GLY A 1 259 ? -20.570 -10.812 -0.310 1.00 81.56 259 GLY A CA 1
ATOM 2074 C C . GLY A 1 259 ? -20.042 -11.317 -1.656 1.00 81.56 259 GLY A C 1
ATOM 2075 O O . GLY A 1 259 ? -19.906 -12.527 -1.820 1.00 81.56 259 GLY A O 1
ATOM 2076 N N . ASP A 1 260 ? -19.681 -10.421 -2.577 1.00 68.88 260 ASP A N 1
ATOM 2077 C CA . ASP A 1 260 ? -19.156 -10.787 -3.894 1.00 68.88 260 ASP A CA 1
ATOM 2078 C C . ASP A 1 260 ? -17.817 -11.567 -3.753 1.00 68.88 260 ASP A C 1
ATOM 2080 O O . ASP A 1 260 ? -16.961 -11.172 -2.940 1.00 68.88 260 ASP A O 1
ATOM 2084 N N . PRO A 1 261 ? -17.672 -12.756 -4.378 1.00 47.47 261 PRO A N 1
ATOM 2085 C CA . PRO A 1 261 ? -16.440 -13.555 -4.480 1.00 47.47 261 PRO A CA 1
ATOM 2086 C C . PRO A 1 261 ? -15.163 -12.790 -4.800 1.00 47.47 261 PRO A C 1
ATOM 2088 O O . PRO A 1 261 ? -15.134 -12.006 -5.770 1.00 47.47 261 PRO A O 1
#

Organism: Thalassiosira oceanica (NCBI:txid159749)

Secondary structure (DSSP, 8-state):
---HHHHHHHHHHHHHHHHHHHHHHHTTHHHHHT--SSS-----TT--SPPPPPPSSSHHHHHHHHHHHTTTTTT-PPPPSS-HHHHHHHHHTT-HHHH---GGGHHHHHHHHHHHHHHHHHHHHHHHHHHHHHHGGGGGG---HHHHHHHHHHHHHHHHTT---HHHHHHHHHHHHHHHHTS-HHHHHHHHHTTS--HHHHHHHHHHHHH---EEE-TTT--EEEGGGPEEPTTTS--EESSHHHHHHHHHHHTTTSS--